Protein AF-0000000087147412 (afdb_homodimer)

Nearest PDB structures (foldseek):
  2nv4-assembly1_B  TM=9.327E-01  e=7.226E-14  Archaeoglobus fulgidus
  3okx-assembly1_A  TM=8.914E-01  e=5.375E-11  Rhodopseudomonas palustris CGA009
  3okx-assembly1_B  TM=9.013E-01  e=5.981E-10  Rhodopseudomonas palustris CGA009
  7btz-assembly1_B  TM=8.159E-01  e=3.195E-08  Pseudomonas aeruginosa
  7btu-assembly1_A  TM=7.461E-01  e=8.806E-09  Pseudomonas aeruginosa

Radius of gyration: 16.97 Å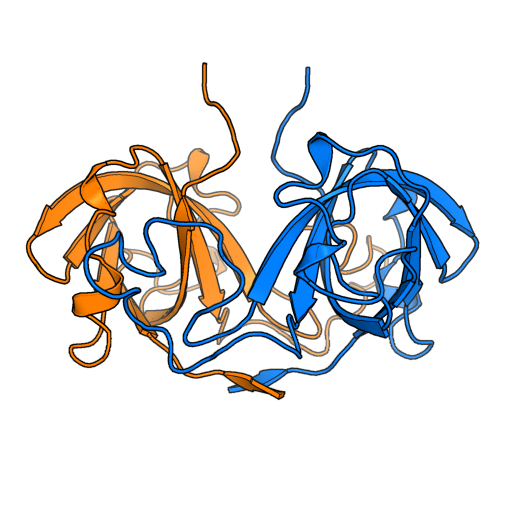; Cα contacts (8 Å, |Δi|>4): 671; chains: 2; bounding box: 44×44×39 Å

Sequence (248 aa):
MTLRPVGVAHTPYDTPDAAPHQGFADDADAEIEIFDEYADALAGIADAIRITVVYWAHLADRTSGTESDGPGAFARRSPDRPNPLSICVCTVYDVDGQRLEVGGLDAVDGSLVLDLKPSLQTERMTLRPVGVAHTPYDTPDAAPHQGFADDADAEIEIFDEYADALAGIADAIRITVVYWAHLADRTSGTESDGPGAFARRSPDRPNPLSICVCTVYDVDGQRLEVGGLDAVDGSLVLDLKPSLQTER

Foldseek 3Di:
DDFDFFWFKAFPAQDLVRFDPWFVVWFGKIKIFGDPVCLVVCVPVVVAQKKKWKWAQPVAALVQQDDDPDDGPVVDQDCHHVGSIHIHMWGFPDDDRRMTIIGTDRHRGGIGTGDMGRDPPPDD/DDFDFFWFKAFPAQDLVRFDPWFVVWFGKIKIFGDPVCLVVCVPVVVAQKKKWKWAQPVAALVCQDDDPDDGPVVDQDCHHVGSIHIHMWGFPDDDRRMTIIGTDRHRGGIGTGDMGRDPPPDD

Secondary structure (DSSP, 8-state):
-B----EEEE-S-SSGGGS-SSGGG---EEEEEE-GGGGGGGTTGGG-SEEEEEEE-TTS-TT-SB-TTS-BGGGS--S-SSS-EEEEEEEEEEEETTEEEEE---PPTTPEEEEEEE------/-B----EEEE-S-SSGGGS-SSGGG---EEEEEE-GGGGGGGTTGGG-SEEEEEEE-TTS-TT-SB-TTS-BGGGS--S-SSS-EEEEEEEEEEEETTEEEEE---PPTTPEEEEEEE------

InterPro domains:
  IPR023368 Uncharacterised protein family UPF0066, conserved site [PS01318] (72-83)
  IPR023370 TrmO-like, N-terminal domain [PF01980] (19-120)
  IPR023370 TrmO-like, N-terminal domain [PS51668] (3-124)
  IPR023370 TrmO-like, N-terminal domain [TIGR00104] (1-120)
  IPR023370 TrmO-like, N-terminal domain [cd09281] (5-118)
  IPR036413 YaeB-like superfamily [SSF118196] (1-120)
  IPR036414 YaeB, N-terminal domain superfamily [G3DSA:2.40.30.70] (1-122)
  IPR040372 YaeB-like [PTHR12818] (2-120)

Organism: NCBI:txid1816183

Solvent-accessible surface area (backbone atoms only — not comparable to full-atom values): 12696 Å² total; per-residue (Å²): 95,78,53,56,72,43,28,35,32,44,40,89,15,88,38,70,86,66,23,52,95,51,17,78,81,36,76,56,74,27,35,38,40,44,37,76,94,46,47,62,15,44,37,59,35,80,77,39,57,38,32,31,40,32,29,42,38,84,85,43,48,47,79,33,37,43,51,92,96,49,54,4,30,33,41,34,80,63,45,36,16,73,44,30,70,35,74,43,54,25,41,52,78,45,72,59,91,48,33,34,36,30,28,7,74,44,52,34,43,66,27,37,25,43,50,49,23,51,45,79,70,73,75,129,95,78,54,56,71,42,27,34,32,45,42,88,15,88,38,73,86,66,22,53,94,50,17,78,82,38,76,53,74,28,35,40,40,44,38,77,93,46,48,61,15,43,38,59,35,80,76,40,58,38,31,30,39,32,29,41,39,84,85,43,47,46,78,33,36,46,50,90,95,50,56,4,30,32,41,33,82,61,46,35,16,73,43,30,69,33,75,44,53,25,41,52,79,44,73,60,91,48,32,34,36,29,27,8,72,43,52,36,42,66,27,37,24,43,49,49,23,53,44,78,70,74,77,127

Structure (mmCIF, N/CA/C/O backbone):
data_AF-0000000087147412-model_v1
#
loop_
_entity.id
_entity.type
_entity.pdbx_description
1 polymer 'tRNA (N6-threonylcarbamoyladenosine(37)-N6)-methyltransferase TrmO'
#
loop_
_atom_site.group_PDB
_atom_site.id
_atom_site.type_symbol
_atom_site.label_atom_id
_atom_site.label_alt_id
_atom_site.label_comp_id
_atom_site.label_asym_id
_atom_site.label_entity_id
_atom_site.label_seq_id
_atom_site.pdbx_PDB_ins_code
_atom_site.Cartn_x
_atom_site.Cartn_y
_atom_site.Cartn_z
_atom_site.occupancy
_atom_site.B_iso_or_equiv
_atom_site.auth_seq_id
_atom_site.auth_comp_id
_atom_site.auth_asym_id
_atom_site.auth_atom_id
_atom_site.pdbx_PDB_model_num
ATOM 1 N N . MET A 1 1 ? 1.206 10.281 -12.281 1 94.06 1 MET A N 1
ATOM 2 C CA . MET A 1 1 ? 1.867 9.016 -11.992 1 94.06 1 MET A CA 1
ATOM 3 C C . MET A 1 1 ? 1.071 7.844 -12.562 1 94.06 1 MET A C 1
ATOM 5 O O . MET A 1 1 ? -0.142 7.758 -12.359 1 94.06 1 MET A O 1
ATOM 9 N N . THR A 1 2 ? 1.777 6.906 -13.242 1 95.31 2 THR A N 1
ATOM 10 C CA . THR A 1 2 ? 1.095 5.809 -13.914 1 95.31 2 THR A CA 1
ATOM 11 C C . THR A 1 2 ? 1.569 4.465 -13.367 1 95.31 2 THR A C 1
ATOM 13 O O . THR A 1 2 ? 2.768 4.262 -13.164 1 95.31 2 THR A O 1
ATOM 16 N N . LEU A 1 3 ? 0.599 3.557 -13.133 1 96.88 3 LEU A N 1
ATOM 17 C CA . LEU A 1 3 ? 0.877 2.223 -12.609 1 96.88 3 LEU A CA 1
ATOM 18 C C . LEU A 1 3 ? 0.807 1.181 -13.719 1 96.88 3 LEU A C 1
ATOM 20 O O . LEU A 1 3 ? 0.022 1.322 -14.664 1 96.88 3 LEU A O 1
ATOM 24 N N . ARG A 1 4 ? 1.576 0.203 -13.539 1 95.56 4 ARG A N 1
ATOM 25 C CA . ARG A 1 4 ? 1.524 -0.987 -14.383 1 95.56 4 ARG A CA 1
ATOM 26 C C . ARG A 1 4 ? 1.139 -2.219 -13.57 1 95.56 4 ARG A C 1
ATOM 28 O O . ARG A 1 4 ? 1.781 -2.531 -12.57 1 95.56 4 ARG A O 1
ATOM 35 N N . PRO A 1 5 ? 0.107 -2.908 -14.008 1 97.94 5 PRO A N 1
ATOM 36 C CA . PRO A 1 5 ? -0.206 -4.145 -13.289 1 97.94 5 PRO A CA 1
ATOM 37 C C . PRO A 1 5 ? 0.908 -5.184 -13.391 1 97.94 5 PRO A C 1
ATOM 39 O O . PRO A 1 5 ? 1.544 -5.312 -14.438 1 97.94 5 PRO A O 1
ATOM 42 N N . VAL A 1 6 ? 1.134 -5.871 -12.344 1 97.88 6 VAL A N 1
ATOM 43 C CA . VAL A 1 6 ? 2.199 -6.867 -12.352 1 97.88 6 VAL A CA 1
ATOM 44 C C . VAL A 1 6 ? 1.595 -8.273 -12.32 1 97.88 6 VAL A C 1
ATOM 46 O O . VAL A 1 6 ? 2.305 -9.266 -12.5 1 97.88 6 VAL A O 1
ATOM 49 N N . GLY A 1 7 ? 0.356 -8.352 -12.07 1 98.69 7 GLY A N 1
ATOM 50 C CA . GLY A 1 7 ? -0.347 -9.625 -11.992 1 98.69 7 GLY A CA 1
ATOM 51 C C . GLY A 1 7 ? -1.847 -9.461 -11.828 1 98.69 7 GLY A C 1
ATOM 52 O O . GLY A 1 7 ? -2.389 -8.375 -12.039 1 98.69 7 GLY A O 1
ATOM 53 N N . VAL A 1 8 ? -2.467 -10.57 -11.469 1 98.88 8 VAL A N 1
ATOM 54 C CA . VAL A 1 8 ? -3.918 -10.586 -11.32 1 98.88 8 VAL A CA 1
ATOM 55 C C . VAL A 1 8 ? -4.309 -11.5 -10.164 1 98.88 8 VAL A C 1
ATOM 57 O O . VAL A 1 8 ? -3.666 -12.523 -9.93 1 98.88 8 VAL A O 1
ATOM 60 N N . ALA A 1 9 ? -5.309 -11.094 -9.461 1 98.62 9 ALA A N 1
ATOM 61 C CA . ALA A 1 9 ? -5.848 -11.883 -8.359 1 98.62 9 ALA A CA 1
ATOM 62 C C . ALA A 1 9 ? -6.977 -12.797 -8.836 1 98.62 9 ALA A C 1
ATOM 64 O O . ALA A 1 9 ? -7.844 -12.375 -9.602 1 98.62 9 ALA A O 1
ATOM 65 N N . HIS A 1 10 ? -6.914 -13.984 -8.375 1 98.5 10 HIS A N 1
ATOM 66 C CA . HIS A 1 10 ? -7.996 -14.945 -8.547 1 98.5 10 HIS A CA 1
ATOM 67 C C . HIS A 1 10 ? -8.625 -15.312 -7.211 1 98.5 10 HIS A C 1
ATOM 69 O O . HIS A 1 10 ? -7.984 -15.953 -6.375 1 98.5 10 HIS A O 1
ATOM 75 N N . THR A 1 11 ? -9.852 -14.898 -6.969 1 97.5 11 THR A N 1
ATOM 76 C CA . THR A 1 11 ? -10.562 -15.109 -5.715 1 97.5 11 THR A CA 1
ATOM 77 C C . THR A 1 11 ? -11.977 -15.609 -5.973 1 97.5 11 THR A C 1
ATOM 79 O O . THR A 1 11 ? -12.453 -1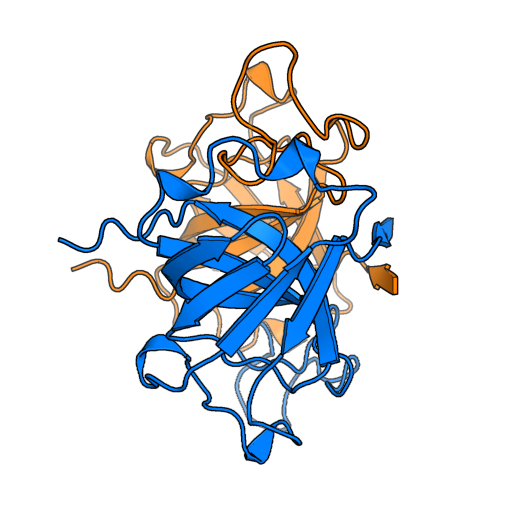5.586 -7.109 1 97.5 11 THR A O 1
ATOM 82 N N . PRO A 1 12 ? -12.641 -16.062 -4.945 1 96.44 12 PRO A N 1
ATOM 83 C CA . PRO A 1 12 ? -14.016 -16.5 -5.156 1 96.44 12 PRO A CA 1
ATOM 84 C C . PRO A 1 12 ? -15.023 -15.359 -5.113 1 96.44 12 PRO A C 1
ATOM 86 O O . PRO A 1 12 ? -16.234 -15.586 -5.27 1 96.44 12 PRO A O 1
ATOM 89 N N . TYR A 1 13 ? -14.617 -14.117 -4.996 1 96.62 13 TYR A N 1
ATOM 90 C CA . TYR A 1 13 ? -15.523 -12.992 -4.809 1 96.62 13 TYR A CA 1
ATOM 91 C C . TYR A 1 13 ? -15.789 -12.273 -6.125 1 96.62 13 TYR A C 1
ATOM 93 O O . TYR A 1 13 ? -14.867 -11.711 -6.73 1 96.62 13 TYR A O 1
ATOM 101 N N . ASP A 1 14 ? -17.047 -12.203 -6.555 1 95.5 14 ASP A N 1
ATOM 102 C CA . ASP A 1 14 ? -17.375 -11.586 -7.836 1 95.5 14 ASP A CA 1
ATOM 103 C C . ASP A 1 14 ? -17.703 -10.102 -7.664 1 95.5 14 ASP A C 1
ATOM 105 O O . ASP A 1 14 ? -17.75 -9.359 -8.648 1 95.5 14 ASP A O 1
ATOM 109 N N . THR A 1 15 ? -18.031 -9.719 -6.43 1 94.31 15 THR A N 1
ATOM 110 C CA . THR A 1 15 ? -18.344 -8.328 -6.117 1 94.31 15 THR A CA 1
ATOM 111 C C . THR A 1 15 ? -17.656 -7.898 -4.824 1 94.31 15 THR A C 1
ATOM 113 O O . THR A 1 15 ? -17.281 -8.742 -4.004 1 94.31 15 THR A O 1
ATOM 116 N N . PRO A 1 16 ? -17.531 -6.594 -4.688 1 91.62 16 PRO A N 1
ATOM 117 C CA . PRO A 1 16 ? -16.953 -6.109 -3.432 1 91.62 16 PRO A CA 1
ATOM 118 C C . PRO A 1 16 ? -17.75 -6.555 -2.207 1 91.62 16 PRO A C 1
ATOM 120 O O . PRO A 1 16 ? -17.156 -6.871 -1.168 1 91.62 16 PRO A O 1
ATOM 123 N N . ASP A 1 17 ? -19.016 -6.629 -2.352 1 92.06 17 ASP A N 1
ATOM 124 C CA . ASP A 1 17 ? -19.875 -7.004 -1.229 1 92.06 17 ASP A CA 1
ATOM 125 C C . ASP A 1 17 ? -19.656 -8.469 -0.845 1 92.06 17 ASP A C 1
ATOM 127 O O . ASP A 1 17 ? -19.922 -8.859 0.295 1 92.06 17 ASP A O 1
ATOM 131 N N . ALA A 1 18 ? -19.234 -9.234 -1.754 1 92.56 18 ALA A N 1
ATOM 132 C CA . ALA A 1 18 ? -19 -10.656 -1.513 1 92.56 18 ALA A CA 1
ATOM 133 C C . ALA A 1 18 ? -17.641 -10.891 -0.876 1 92.56 18 ALA A C 1
ATOM 135 O O . ALA A 1 18 ? -17.375 -11.969 -0.34 1 92.56 18 ALA A O 1
ATOM 136 N N . ALA A 1 19 ? -16.734 -9.953 -1.069 1 92.19 19 ALA A N 1
ATOM 137 C CA . ALA A 1 19 ? -15.398 -10.07 -0.496 1 92.19 19 ALA A CA 1
ATOM 138 C C . ALA A 1 19 ? -15.398 -9.695 0.984 1 92.19 19 ALA A C 1
ATOM 140 O O . ALA A 1 19 ? -16.188 -8.852 1.418 1 92.19 19 ALA A O 1
ATOM 141 N N . PRO A 1 20 ? -14.57 -10.344 1.729 1 90.38 20 PRO A N 1
ATOM 142 C CA . PRO A 1 20 ? -14.469 -9.938 3.131 1 90.38 20 PRO A CA 1
ATOM 143 C C . PRO A 1 20 ? -13.938 -8.516 3.289 1 90.38 20 PRO A C 1
ATOM 145 O O . PRO A 1 20 ? -13.148 -8.055 2.461 1 90.38 20 PRO A O 1
ATOM 148 N N . HIS A 1 21 ? -14.328 -7.844 4.297 1 84.69 21 HIS A N 1
ATOM 149 C CA . HIS A 1 21 ? -13.852 -6.492 4.578 1 84.69 21 HIS A CA 1
ATOM 150 C C . HIS A 1 21 ? -12.367 -6.492 4.934 1 84.69 21 HIS A C 1
ATOM 152 O O . HIS A 1 21 ? -11.641 -5.562 4.574 1 84.69 21 HIS A O 1
ATOM 158 N N . GLN A 1 22 ? -11.992 -7.625 5.637 1 80.94 22 GLN A N 1
ATOM 159 C CA . GLN A 1 22 ? -10.586 -7.844 5.961 1 80.94 22 GLN A CA 1
ATOM 160 C C . GLN A 1 22 ? -10.188 -9.297 5.738 1 80.94 22 GLN A C 1
ATOM 162 O O . GLN A 1 22 ? -10.727 -10.203 6.383 1 80.94 22 GLN A O 1
ATOM 167 N N . GLY A 1 23 ? -9.219 -9.438 4.984 1 77.06 23 GLY A N 1
ATOM 168 C CA . GLY A 1 23 ? -8.836 -10.766 4.523 1 77.06 23 GLY A CA 1
ATOM 169 C C . GLY A 1 23 ? -8.461 -11.703 5.648 1 77.06 23 GLY A C 1
ATOM 170 O O . GLY A 1 23 ? -8.727 -12.906 5.578 1 77.06 23 GLY A O 1
ATOM 171 N N . PHE A 1 24 ? -7.805 -11.211 6.684 1 72.19 24 PHE A N 1
ATOM 172 C CA . PHE A 1 24 ? -7.277 -12.094 7.719 1 72.19 24 PHE A CA 1
ATOM 173 C C . PHE A 1 24 ? -8.406 -12.852 8.406 1 72.19 24 PHE A C 1
ATOM 175 O O . PHE A 1 24 ? -8.172 -13.898 9.023 1 72.19 24 PHE A O 1
ATOM 182 N N . ALA A 1 25 ? -9.578 -12.336 8.211 1 70.12 25 ALA A N 1
ATOM 183 C CA . ALA A 1 25 ? -10.727 -12.992 8.828 1 70.12 25 ALA A CA 1
ATOM 184 C C . ALA A 1 25 ? -11.273 -14.102 7.934 1 70.12 25 ALA A C 1
ATOM 186 O O . ALA A 1 25 ? -12.211 -14.805 8.305 1 70.12 25 ALA A O 1
ATOM 187 N N . ASP A 1 26 ? -10.594 -14.219 6.809 1 72.19 26 ASP A N 1
ATOM 188 C CA . ASP A 1 26 ? -11.102 -15.164 5.82 1 72.19 26 ASP A CA 1
ATOM 189 C C . ASP A 1 26 ? -10.008 -16.109 5.344 1 72.19 26 ASP A C 1
ATOM 191 O O . ASP A 1 26 ? -8.859 -15.695 5.156 1 72.19 26 ASP A O 1
ATOM 195 N N . ASP A 1 27 ? -10.383 -17.297 5.191 1 75.56 27 ASP A N 1
ATOM 196 C CA . ASP A 1 27 ? -9.414 -18.328 4.809 1 75.56 27 ASP A CA 1
ATOM 197 C C . ASP A 1 27 ? -9.703 -18.859 3.41 1 75.56 27 ASP A C 1
ATOM 199 O O . ASP A 1 27 ? -9.195 -19.906 3.025 1 75.56 27 ASP A O 1
ATOM 203 N N . ALA A 1 28 ? -10.438 -18.125 2.717 1 87.5 28 ALA A N 1
ATOM 204 C CA . ALA A 1 28 ? -10.75 -18.609 1.38 1 87.5 28 ALA A CA 1
ATOM 205 C C . ALA A 1 28 ? -9.484 -18.75 0.534 1 87.5 28 ALA A C 1
ATOM 207 O O . ALA A 1 28 ? -8.57 -17.922 0.637 1 87.5 28 ALA A O 1
ATOM 208 N N . ASP A 1 29 ? -9.508 -19.844 -0.261 1 90.25 29 ASP A N 1
ATOM 209 C CA . ASP A 1 29 ? -8.391 -20.062 -1.176 1 90.25 29 ASP A CA 1
ATOM 210 C C . ASP A 1 29 ? -8.344 -18.984 -2.258 1 90.25 29 ASP A C 1
ATOM 212 O O . ASP A 1 29 ? -9.367 -18.672 -2.863 1 90.25 29 ASP A O 1
ATOM 216 N N . ALA A 1 30 ? -7.285 -18.438 -2.387 1 97.12 30 ALA A N 1
ATOM 217 C CA . ALA A 1 30 ? -7.066 -17.438 -3.432 1 97.12 30 ALA A CA 1
ATOM 218 C C . ALA A 1 30 ? -5.695 -17.609 -4.074 1 97.12 30 ALA A C 1
ATOM 220 O O . ALA A 1 30 ? -4.855 -18.359 -3.574 1 97.12 30 ALA A O 1
ATOM 221 N N . GLU A 1 31 ? -5.59 -17.031 -5.262 1 98.5 31 GLU A N 1
ATOM 222 C CA . GLU A 1 31 ? -4.332 -17.109 -5.996 1 98.5 31 GLU A CA 1
ATOM 223 C C . GLU A 1 31 ? -3.934 -15.742 -6.543 1 98.5 31 GLU A C 1
ATOM 225 O O . GLU A 1 31 ? -4.793 -14.953 -6.949 1 98.5 31 GLU A O 1
ATOM 230 N N . ILE A 1 32 ? -2.674 -15.539 -6.566 1 98.81 32 ILE A N 1
ATOM 231 C CA . ILE A 1 32 ? -2.09 -14.406 -7.273 1 98.81 32 ILE A CA 1
ATOM 232 C C . ILE A 1 32 ? -1.229 -14.914 -8.43 1 98.81 32 ILE A C 1
ATOM 234 O O . ILE A 1 32 ? -0.324 -15.727 -8.234 1 98.81 32 ILE A O 1
ATOM 238 N N . GLU A 1 33 ? -1.571 -14.453 -9.562 1 98.88 33 GLU A N 1
ATOM 239 C CA . GLU A 1 33 ? -0.789 -14.773 -10.75 1 98.88 33 GLU A CA 1
ATOM 240 C C . GLU A 1 33 ? 0.041 -13.578 -11.211 1 98.88 33 GLU A C 1
ATOM 242 O O . GLU A 1 33 ? -0.509 -12.539 -11.578 1 98.88 33 GLU A O 1
ATOM 247 N N . ILE A 1 34 ? 1.333 -13.766 -11.234 1 98.56 34 ILE A N 1
ATOM 248 C CA . ILE A 1 34 ? 2.236 -12.703 -11.664 1 98.56 34 ILE A CA 1
ATOM 249 C C . ILE A 1 34 ? 2.535 -12.852 -13.148 1 98.56 34 ILE A C 1
ATOM 251 O O . ILE A 1 34 ? 2.762 -13.961 -13.641 1 98.56 34 ILE A O 1
ATOM 255 N N . PHE A 1 35 ? 2.488 -11.742 -13.859 1 98.06 35 PHE A N 1
ATOM 256 C CA . PHE A 1 35 ? 2.695 -11.75 -15.305 1 98.06 35 PHE A CA 1
ATOM 257 C C . PHE A 1 35 ? 4.141 -12.102 -15.641 1 98.06 35 PHE A C 1
ATOM 259 O O . PHE A 1 35 ? 5.051 -11.82 -14.852 1 98.06 35 PHE A O 1
ATOM 266 N N . ASP A 1 36 ? 4.332 -12.656 -16.797 1 96.5 36 ASP A N 1
ATOM 267 C CA . ASP A 1 36 ? 5.625 -13.172 -17.234 1 96.5 36 ASP A CA 1
ATOM 268 C C . ASP A 1 36 ? 6.707 -12.102 -17.141 1 96.5 36 ASP A C 1
ATOM 270 O O . ASP A 1 36 ? 7.836 -12.383 -16.75 1 96.5 36 ASP A O 1
ATOM 274 N N . GLU A 1 37 ? 6.371 -10.953 -17.469 1 93.88 37 GLU A N 1
ATOM 275 C CA . GLU A 1 37 ? 7.309 -9.836 -17.484 1 93.88 37 GLU A CA 1
ATOM 276 C C . GLU A 1 37 ? 7.914 -9.594 -16.109 1 93.88 37 GLU A C 1
ATOM 278 O O . GLU A 1 37 ? 9.008 -9.039 -15.992 1 93.88 37 GLU A O 1
ATOM 283 N N . TYR A 1 38 ? 7.297 -10.109 -15.078 1 95.56 38 TYR A N 1
ATOM 284 C CA . TYR A 1 38 ? 7.738 -9.797 -13.727 1 95.56 38 TYR A CA 1
ATOM 285 C C . TYR A 1 38 ? 8.117 -11.062 -12.969 1 95.56 38 TYR A C 1
ATOM 287 O O . TYR A 1 38 ? 8.227 -11.055 -11.742 1 95.56 38 TYR A O 1
ATOM 295 N N . ALA A 1 39 ? 8.305 -12.133 -13.641 1 94.38 39 ALA A N 1
ATOM 296 C CA . ALA A 1 39 ? 8.617 -13.422 -13.031 1 94.38 39 ALA A CA 1
ATOM 297 C C . ALA A 1 39 ? 9.875 -13.328 -12.18 1 94.38 39 ALA A C 1
ATOM 299 O O . ALA A 1 39 ? 9.93 -13.875 -11.07 1 94.38 39 ALA A O 1
ATOM 300 N N . ASP A 1 40 ? 10.836 -12.602 -12.688 1 92 40 ASP A N 1
ATOM 301 C CA . ASP A 1 40 ? 12.109 -12.508 -11.992 1 92 40 ASP A CA 1
ATOM 302 C C . ASP A 1 40 ? 11.961 -11.766 -10.664 1 92 40 ASP A C 1
ATOM 304 O O . ASP A 1 40 ? 12.734 -12 -9.727 1 92 40 ASP A O 1
ATOM 308 N N . ALA A 1 41 ? 11.031 -10.93 -10.562 1 94.5 41 ALA A N 1
ATOM 309 C CA . ALA A 1 41 ? 10.828 -10.133 -9.359 1 94.5 41 ALA A CA 1
ATOM 310 C C . ALA A 1 41 ? 10.344 -11 -8.203 1 94.5 41 ALA A C 1
ATOM 312 O O . ALA A 1 41 ? 10.359 -10.578 -7.043 1 94.5 41 ALA A O 1
ATOM 313 N N . LEU A 1 42 ? 10.016 -12.227 -8.438 1 95.19 42 LEU A N 1
ATOM 314 C CA . LEU A 1 42 ? 9.484 -13.141 -7.434 1 95.19 42 LEU A CA 1
ATOM 315 C C . LEU A 1 42 ? 10.617 -13.875 -6.723 1 95.19 42 LEU A C 1
ATOM 317 O O . LEU A 1 42 ? 10.391 -14.531 -5.703 1 95.19 42 LEU A O 1
ATOM 321 N N . ALA A 1 43 ? 11.75 -13.773 -7.312 1 93.56 43 ALA A N 1
ATOM 322 C CA . ALA A 1 43 ? 12.867 -14.531 -6.75 1 93.56 43 ALA A CA 1
ATOM 323 C C . ALA A 1 43 ? 12.992 -14.289 -5.246 1 93.56 43 ALA A C 1
ATOM 325 O O . ALA A 1 43 ? 13.188 -13.156 -4.809 1 93.56 43 ALA A O 1
ATOM 326 N N . GLY A 1 44 ? 12.773 -15.375 -4.453 1 94.5 44 GLY A N 1
ATOM 327 C CA . GLY A 1 44 ? 12.945 -15.297 -3.014 1 94.5 44 GLY A CA 1
ATOM 328 C C . GLY A 1 44 ? 11.648 -15.062 -2.266 1 94.5 44 GLY A C 1
ATOM 329 O O . GLY A 1 44 ? 11.625 -15.047 -1.033 1 94.5 44 GLY A O 1
ATOM 330 N N . ILE A 1 45 ? 10.539 -14.969 -2.934 1 95.12 45 ILE A N 1
ATOM 331 C CA . ILE A 1 45 ? 9.273 -14.617 -2.291 1 95.12 45 ILE A CA 1
ATOM 332 C C . ILE A 1 45 ? 8.812 -15.766 -1.399 1 95.12 45 ILE A C 1
ATOM 334 O O . ILE A 1 45 ? 8.109 -15.555 -0.41 1 95.12 45 ILE A O 1
ATOM 338 N N . ALA A 1 46 ? 9.258 -16.938 -1.691 1 93.81 46 ALA A N 1
ATOM 339 C CA . ALA A 1 46 ? 8.852 -18.141 -0.949 1 93.81 46 ALA A CA 1
ATOM 340 C C . ALA A 1 46 ? 9.398 -18.109 0.475 1 93.81 46 ALA A C 1
ATOM 342 O O . ALA A 1 46 ? 8.961 -18.875 1.332 1 93.81 46 ALA A O 1
ATOM 343 N N . ASP A 1 47 ? 10.328 -17.281 0.752 1 94 47 ASP A N 1
ATOM 344 C CA . ASP A 1 47 ? 10.906 -17.156 2.086 1 94 47 ASP A CA 1
ATOM 345 C C . ASP A 1 47 ? 9.977 -16.406 3.031 1 94 47 ASP A C 1
ATOM 347 O O . ASP A 1 47 ? 10.148 -16.453 4.25 1 94 47 ASP A O 1
ATOM 351 N N . ALA A 1 48 ? 9.062 -15.695 2.445 1 92.94 48 ALA A N 1
ATOM 352 C CA . ALA A 1 48 ? 8.102 -14.961 3.264 1 92.94 48 ALA A CA 1
ATOM 353 C C . ALA A 1 48 ? 6.859 -15.805 3.547 1 92.94 48 ALA A C 1
ATOM 355 O O . ALA A 1 48 ? 6.25 -16.344 2.623 1 92.94 48 ALA A O 1
ATOM 356 N N . ILE A 1 49 ? 6.496 -15.906 4.809 1 92.75 49 ILE A N 1
ATOM 357 C CA . ILE A 1 49 ? 5.277 -16.609 5.176 1 92.75 49 ILE A CA 1
ATOM 358 C C . ILE A 1 49 ? 4.062 -15.719 4.918 1 92.75 49 ILE A C 1
ATOM 360 O O . ILE A 1 49 ? 3.025 -16.188 4.449 1 92.75 49 ILE A O 1
ATOM 364 N N . ARG A 1 50 ? 4.25 -14.43 5.238 1 94.88 50 ARG A N 1
ATOM 365 C CA . ARG A 1 50 ? 3.199 -13.445 5 1 94.88 50 ARG A CA 1
ATOM 366 C C . ARG A 1 50 ? 3.676 -12.344 4.059 1 94.88 50 ARG A C 1
ATOM 368 O O . ARG A 1 50 ? 4.82 -11.891 4.152 1 94.88 50 ARG A O 1
ATOM 375 N N . ILE A 1 51 ? 2.732 -11.938 3.23 1 95.38 51 ILE A N 1
ATOM 376 C CA . ILE A 1 51 ? 3.068 -10.875 2.291 1 95.38 51 ILE A CA 1
ATOM 377 C C . ILE A 1 51 ? 1.991 -9.797 2.33 1 95.38 51 ILE A C 1
ATOM 379 O O . ILE A 1 51 ? 0.826 -10.078 2.617 1 95.38 51 ILE A O 1
ATOM 383 N N . THR A 1 52 ? 2.385 -8.578 2.092 1 95.81 52 THR A N 1
ATOM 384 C CA . THR A 1 52 ? 1.485 -7.469 1.791 1 95.81 52 THR A CA 1
ATOM 385 C C . THR A 1 52 ? 1.172 -7.414 0.298 1 95.81 52 THR A C 1
ATOM 387 O O . THR A 1 52 ? 2.08 -7.473 -0.534 1 95.81 52 THR A O 1
ATOM 390 N N . VAL A 1 53 ? -0.04 -7.371 -0.017 1 96.88 53 VAL A N 1
ATOM 391 C CA . VAL A 1 53 ? -0.49 -7.277 -1.401 1 96.88 53 VAL A CA 1
ATOM 392 C C . VAL A 1 53 ? -1.146 -5.922 -1.645 1 96.88 53 VAL A C 1
ATOM 394 O O . VAL A 1 53 ? -2.008 -5.496 -0.873 1 96.88 53 VAL A O 1
ATOM 397 N N . VAL A 1 54 ? -0.698 -5.238 -2.633 1 98.31 54 VAL A N 1
ATOM 398 C CA . VAL A 1 54 ? -1.358 -4.027 -3.109 1 98.31 54 VAL A CA 1
ATOM 399 C C . VAL A 1 54 ? -2.08 -4.312 -4.422 1 98.31 54 VAL A C 1
ATOM 401 O O . VAL A 1 54 ? -1.475 -4.812 -5.375 1 98.31 54 VAL A O 1
ATOM 404 N N . TYR A 1 55 ? -3.307 -4.023 -4.488 1 98.56 55 TYR A N 1
ATOM 405 C CA . TYR A 1 55 ? -4.066 -4.262 -5.711 1 98.56 55 TYR A CA 1
ATOM 406 C C . TYR A 1 55 ? -5.016 -3.105 -5.996 1 98.56 55 TYR A C 1
ATOM 408 O O . TYR A 1 55 ? -5.254 -2.262 -5.129 1 98.56 55 TYR A O 1
ATOM 416 N N . TRP A 1 56 ? -5.453 -3.027 -7.23 1 98.31 56 TRP A N 1
ATOM 417 C CA . TRP A 1 56 ? -6.328 -1.955 -7.688 1 98.31 56 TRP A CA 1
ATOM 418 C C . TRP A 1 56 ? -7.793 -2.322 -7.484 1 98.31 56 TRP A C 1
ATOM 420 O O . TRP A 1 56 ? -8.297 -3.264 -8.102 1 98.31 56 TRP A O 1
ATOM 430 N N . ALA A 1 57 ? -8.461 -1.63 -6.59 1 96.69 57 ALA A N 1
ATOM 431 C CA . ALA A 1 57 ? -9.891 -1.846 -6.418 1 96.69 57 ALA A CA 1
ATOM 432 C C . ALA A 1 57 ? -10.68 -1.229 -7.57 1 96.69 57 ALA A C 1
ATOM 434 O O . ALA A 1 57 ? -11.297 -0.173 -7.414 1 96.69 57 ALA A O 1
ATOM 435 N N . HIS A 1 58 ? -10.758 -1.982 -8.633 1 95.5 58 HIS A N 1
ATOM 436 C CA . HIS A 1 58 ? -11.188 -1.443 -9.922 1 95.5 58 HIS A CA 1
ATOM 437 C C . HIS A 1 58 ? -12.68 -1.12 -9.914 1 95.5 58 HIS A C 1
ATOM 439 O O . HIS A 1 58 ? -13.172 -0.412 -10.797 1 95.5 58 HIS A O 1
ATOM 445 N N . LEU A 1 59 ? -13.414 -1.559 -8.93 1 94.75 59 LEU A N 1
ATOM 446 C CA . LEU A 1 59 ? -14.844 -1.282 -8.867 1 94.75 59 LEU A CA 1
ATOM 447 C C . LEU A 1 59 ? -15.148 -0.213 -7.824 1 94.75 59 LEU A C 1
ATOM 449 O O . LEU A 1 59 ? -16.312 0.112 -7.586 1 94.75 59 LEU A O 1
ATOM 453 N N . ALA A 1 60 ? -14.102 0.355 -7.176 1 93.06 60 ALA A N 1
ATOM 454 C CA . ALA A 1 60 ? -14.266 1.32 -6.09 1 93.06 60 ALA A CA 1
ATOM 455 C C . ALA A 1 60 ? -14.656 2.693 -6.633 1 93.06 60 ALA A C 1
ATOM 457 O O . ALA A 1 60 ? -14.344 3.023 -7.781 1 93.06 60 ALA A O 1
ATOM 458 N N . ASP A 1 61 ? -15.32 3.408 -5.777 1 91.5 61 ASP A N 1
ATOM 459 C CA . ASP A 1 61 ? -15.641 4.805 -6.051 1 91.5 61 ASP A CA 1
ATOM 460 C C . ASP A 1 61 ? -14.445 5.711 -5.738 1 91.5 61 ASP A C 1
ATOM 462 O O . ASP A 1 61 ? -14.039 5.828 -4.582 1 91.5 61 ASP A O 1
ATOM 466 N N . ARG A 1 62 ? -13.898 6.43 -6.684 1 89.69 62 ARG A N 1
ATOM 467 C CA . ARG A 1 62 ? -12.688 7.227 -6.516 1 89.69 62 ARG A CA 1
ATOM 468 C C . ARG A 1 62 ? -13.031 8.656 -6.113 1 89.69 62 ARG A C 1
ATOM 470 O O . ARG A 1 62 ? -12.133 9.453 -5.828 1 89.69 62 ARG A O 1
ATOM 477 N N . THR A 1 63 ? -14.273 8.945 -6.184 1 80.62 63 THR A N 1
ATOM 478 C CA . THR A 1 63 ? -14.703 10.297 -5.855 1 80.62 63 THR A CA 1
ATOM 479 C C . THR A 1 63 ? -15.094 10.398 -4.383 1 80.62 63 THR A C 1
ATOM 481 O O . THR A 1 63 ? -15.383 11.484 -3.887 1 80.62 63 THR A O 1
ATOM 484 N N . SER A 1 64 ? -15.07 9.141 -3.807 1 62.22 64 SER A N 1
ATOM 485 C CA . SER A 1 64 ? -15.555 9.102 -2.432 1 62.22 64 SER A CA 1
ATOM 486 C C . SER A 1 64 ? -14.523 9.68 -1.467 1 62.22 64 SER A C 1
ATOM 488 O O . SER A 1 64 ? -13.445 9.117 -1.291 1 62.22 64 SER A O 1
ATOM 490 N N . GLY A 1 65 ? -14.336 10.891 -1.429 1 59.56 65 GLY A N 1
ATOM 491 C CA . GLY A 1 65 ? -13.547 11.508 -0.379 1 59.56 65 GLY A CA 1
ATOM 492 C C . GLY A 1 65 ? -14.117 11.281 1.01 1 59.56 65 GLY A C 1
ATOM 493 O O . GLY A 1 65 ? -13.367 11.125 1.976 1 59.56 65 GLY A O 1
ATOM 494 N N . THR A 1 66 ? -15.312 11.492 1.218 1 58.56 66 THR A N 1
ATOM 495 C CA . THR A 1 66 ? -16.047 11.406 2.477 1 58.56 66 THR A CA 1
ATOM 496 C C . THR A 1 66 ? -17.391 10.703 2.273 1 58.56 66 THR A C 1
ATOM 498 O O . THR A 1 66 ? -17.938 10.727 1.172 1 58.56 66 THR A O 1
ATOM 501 N N . GLU A 1 67 ? -17.516 9.516 2.963 1 55.97 67 GLU A N 1
ATOM 502 C CA . GLU A 1 67 ? -18.922 9.117 3.033 1 55.97 67 GLU A CA 1
ATOM 503 C C . GLU A 1 67 ? -19.766 10.188 3.717 1 55.97 67 GLU A C 1
ATOM 505 O O . GLU A 1 67 ? -19.266 10.938 4.562 1 55.97 67 GLU A O 1
ATOM 510 N N . SER A 1 68 ? -20.953 10.422 3.176 1 60.38 68 SER A N 1
ATOM 511 C CA . SER A 1 68 ? -21.922 11.258 3.877 1 60.38 68 SER A CA 1
ATOM 512 C C . SER A 1 68 ? -22.016 10.875 5.348 1 60.38 68 SER A C 1
ATOM 514 O O . SER A 1 68 ? -22.297 9.727 5.676 1 60.38 68 SER A O 1
ATOM 516 N N . ASP A 1 69 ? -21.562 11.867 6.262 1 67.38 69 ASP A N 1
ATOM 517 C CA . ASP A 1 69 ? -21.719 11.859 7.715 1 67.38 69 ASP A CA 1
ATOM 518 C C . ASP A 1 69 ? -20.797 10.836 8.359 1 67.38 69 ASP A C 1
ATOM 520 O O . ASP A 1 69 ? -20.906 10.555 9.562 1 67.38 69 ASP A O 1
ATOM 524 N N . GLY A 1 70 ? -19.969 10.195 7.664 1 81.56 70 GLY A N 1
ATOM 525 C CA . GLY A 1 70 ? -19.047 9.25 8.273 1 81.56 70 GLY A CA 1
ATOM 526 C C . GLY A 1 70 ? -17.594 9.672 8.156 1 81.56 70 GLY A C 1
ATOM 527 O O . GLY A 1 70 ? -17.297 10.805 7.77 1 81.56 70 GLY A O 1
ATOM 528 N N . PRO A 1 71 ? -16.75 8.828 8.711 1 90.69 71 PRO A N 1
ATOM 529 C CA . PRO A 1 71 ? -15.312 9.133 8.609 1 90.69 71 PRO A CA 1
ATOM 530 C C . PRO A 1 71 ? -14.844 9.258 7.164 1 90.69 71 PRO A C 1
ATOM 532 O O . PRO A 1 71 ? -15.461 8.695 6.254 1 90.69 71 PRO A O 1
ATOM 535 N N . GLY A 1 72 ? -13.852 10.117 7.023 1 94 72 GLY A N 1
ATOM 536 C CA . GLY A 1 72 ? -13.242 10.281 5.711 1 94 72 GLY A CA 1
ATOM 537 C C . GLY A 1 72 ? -12.492 9.047 5.246 1 94 72 GLY A C 1
ATOM 538 O O . GLY A 1 72 ? -12.195 8.156 6.043 1 94 72 GLY A O 1
ATOM 539 N N . ALA A 1 73 ? -12.266 9.008 4.016 1 94.44 73 ALA A N 1
ATOM 540 C CA . ALA A 1 73 ? -11.633 7.867 3.367 1 94.44 73 ALA A CA 1
ATOM 541 C C . ALA A 1 73 ? -10.32 7.5 4.059 1 94.44 73 ALA A C 1
ATOM 543 O O . ALA A 1 73 ? -9.969 6.32 4.152 1 94.44 73 ALA A O 1
ATOM 544 N N . PHE A 1 74 ? -9.602 8.477 4.633 1 96.38 74 PHE A N 1
ATOM 545 C CA . PHE A 1 74 ? -8.281 8.219 5.203 1 96.38 74 PHE A CA 1
ATOM 546 C C . PHE A 1 74 ? -8.398 7.719 6.637 1 96.38 74 PHE A C 1
ATOM 548 O O . PHE A 1 74 ? -7.406 7.305 7.238 1 96.38 74 PHE A O 1
ATOM 555 N N . ALA A 1 75 ? -9.625 7.711 7.141 1 94.69 75 ALA A N 1
ATOM 556 C CA . ALA A 1 75 ? -9.867 7.203 8.484 1 94.69 75 ALA A CA 1
ATOM 557 C C . ALA A 1 75 ? -10.477 5.805 8.445 1 94.69 75 ALA A C 1
ATOM 559 O O . ALA A 1 75 ? -10.922 5.281 9.469 1 94.69 75 ALA A O 1
ATOM 560 N N . ARG A 1 76 ? -10.469 5.215 7.289 1 92.5 76 ARG A N 1
ATOM 561 C CA . ARG A 1 76 ? -10.984 3.865 7.086 1 92.5 76 ARG A CA 1
ATOM 562 C C . ARG A 1 76 ? -10.125 3.1 6.086 1 92.5 76 ARG A C 1
ATOM 564 O O . ARG A 1 76 ? -9.195 3.66 5.496 1 92.5 76 ARG A O 1
ATOM 571 N N . ARG A 1 77 ? -10.523 1.875 5.906 1 92.94 77 ARG A N 1
ATOM 572 C CA . ARG A 1 77 ? -9.758 1.051 4.98 1 92.94 77 ARG A CA 1
ATOM 573 C C . ARG A 1 77 ? -10.602 0.639 3.779 1 92.94 77 ARG A C 1
ATOM 575 O O . ARG A 1 77 ? -10.258 -0.303 3.064 1 92.94 77 ARG A O 1
ATOM 582 N N . SER A 1 78 ? -11.695 1.369 3.617 1 91.25 78 SER A N 1
ATOM 583 C CA . SER A 1 78 ? -12.562 1.122 2.469 1 91.25 78 SER A CA 1
ATOM 584 C C . SER A 1 78 ? -11.805 1.299 1.157 1 91.25 78 SER A C 1
ATOM 586 O O . SER A 1 78 ? -10.938 2.172 1.045 1 91.25 78 SER A O 1
ATOM 588 N N . PRO A 1 79 ? -12.219 0.491 0.167 1 94.06 79 PRO A N 1
ATOM 589 C CA . PRO A 1 79 ? -11.594 0.666 -1.146 1 94.06 79 PRO A CA 1
ATOM 590 C C . PRO A 1 79 ? -11.969 1.988 -1.809 1 94.06 79 PRO A C 1
ATOM 592 O O . PRO A 1 79 ? -11.305 2.416 -2.758 1 94.06 79 PRO A O 1
ATOM 595 N N . ASP A 1 80 ? -13.055 2.625 -1.371 1 93.19 80 ASP A N 1
ATOM 596 C CA . ASP A 1 80 ? -13.523 3.883 -1.942 1 93.19 80 ASP A CA 1
ATOM 597 C C . ASP A 1 80 ? -12.656 5.051 -1.494 1 93.19 80 ASP A C 1
ATOM 599 O O . ASP A 1 80 ? -12.805 5.559 -0.381 1 93.19 80 ASP A O 1
ATOM 603 N N . ARG A 1 81 ? -11.844 5.504 -2.428 1 95.06 81 ARG A N 1
ATOM 604 C CA . ARG A 1 81 ? -10.852 6.527 -2.104 1 95.06 81 ARG A CA 1
ATOM 605 C C . ARG A 1 81 ? -10.281 7.152 -3.369 1 95.06 81 ARG A C 1
ATOM 607 O O . ARG A 1 81 ? -10.438 6.613 -4.465 1 95.06 81 ARG A O 1
ATOM 614 N N . PRO A 1 82 ? -9.609 8.328 -3.258 1 94.88 82 PRO A N 1
ATOM 615 C CA . PRO A 1 82 ? -9.078 9.008 -4.441 1 94.88 82 PRO A CA 1
ATOM 616 C C . PRO A 1 82 ? -8.203 8.102 -5.305 1 94.88 82 PRO A C 1
ATOM 618 O O . PRO A 1 82 ? -8.305 8.125 -6.535 1 94.88 82 PRO A O 1
ATOM 621 N N . ASN A 1 83 ? -7.328 7.395 -4.66 1 97 83 ASN A N 1
ATOM 622 C CA . ASN A 1 83 ? -6.574 6.312 -5.285 1 97 83 ASN A CA 1
ATOM 623 C C . ASN A 1 83 ? -6.996 4.949 -4.746 1 97 83 ASN A C 1
ATOM 625 O O . ASN A 1 83 ? -6.742 4.629 -3.584 1 97 83 ASN A O 1
ATOM 629 N N . PRO A 1 84 ? -7.633 4.176 -5.543 1 96.19 84 PRO A N 1
ATOM 630 C CA . PRO A 1 84 ? -8.172 2.92 -5.016 1 96.19 84 PRO A CA 1
ATOM 631 C C . PRO A 1 84 ? -7.102 1.839 -4.863 1 96.19 84 PRO A C 1
ATOM 633 O O . PRO A 1 84 ? -7.223 0.759 -5.449 1 96.19 84 PRO A O 1
ATOM 636 N N . LEU A 1 85 ? -6.082 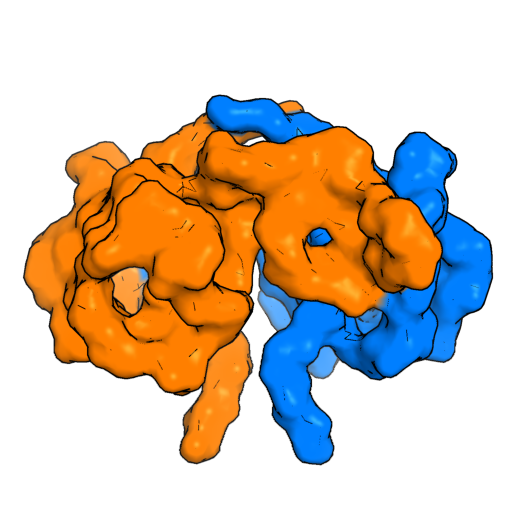2.135 -4.117 1 97.56 85 LEU A N 1
ATOM 637 C CA . LEU A 1 85 ? -5.035 1.208 -3.705 1 97.56 85 LEU A CA 1
ATOM 638 C C . LEU A 1 85 ? -5.469 0.405 -2.484 1 97.56 85 LEU A C 1
ATOM 640 O O . LEU A 1 85 ? -5.477 0.924 -1.365 1 97.56 85 LEU A O 1
ATOM 644 N N . SER A 1 86 ? -5.84 -0.785 -2.707 1 96.88 86 SER A N 1
ATOM 645 C CA . SER A 1 86 ? -6.168 -1.652 -1.581 1 96.88 86 SER A CA 1
ATOM 646 C C . SER A 1 86 ? -4.941 -2.416 -1.096 1 96.88 86 SER A C 1
ATOM 648 O O . SER A 1 86 ? -4.098 -2.818 -1.899 1 96.88 86 SER A O 1
ATOM 650 N N . ILE A 1 87 ? -4.863 -2.549 0.188 1 96.06 87 ILE A N 1
ATOM 651 C CA . ILE A 1 87 ? -3.721 -3.193 0.831 1 96.06 87 ILE A CA 1
ATOM 652 C C . ILE A 1 87 ? -4.211 -4.285 1.779 1 96.06 87 ILE A C 1
ATOM 654 O O . ILE A 1 87 ? -5.047 -4.031 2.648 1 96.06 87 ILE A O 1
ATOM 658 N N . CYS A 1 88 ? -3.719 -5.457 1.647 1 92.56 88 CYS A N 1
ATOM 659 C CA . CYS A 1 88 ? -4.055 -6.539 2.564 1 92.56 88 CYS A CA 1
ATOM 660 C C . CYS A 1 88 ? -2.842 -7.426 2.826 1 92.56 88 CYS A C 1
ATOM 662 O O . CYS A 1 88 ? -1.855 -7.367 2.09 1 92.56 88 CYS A O 1
ATOM 664 N N . VAL A 1 89 ? -2.887 -8.1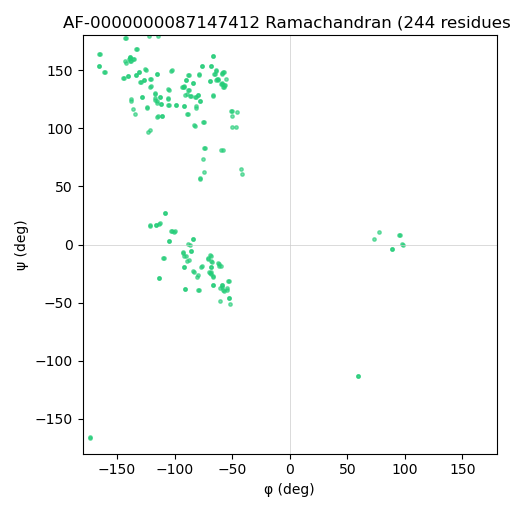25 3.934 1 93.06 89 VAL A N 1
ATOM 665 C CA . VAL A 1 89 ? -1.846 -9.086 4.281 1 93.06 89 VAL A CA 1
ATOM 666 C C . VAL A 1 89 ? -2.361 -10.508 4.07 1 93.06 89 VAL A C 1
ATOM 668 O O . VAL A 1 89 ? -3.453 -10.852 4.531 1 93.06 89 VAL A O 1
ATOM 671 N N . CYS A 1 90 ? -1.521 -11.281 3.432 1 93.56 90 CYS A N 1
ATOM 672 C CA . CYS A 1 90 ? -1.895 -12.656 3.111 1 93.56 90 CYS A CA 1
ATOM 673 C C . CYS A 1 90 ? -0.861 -13.641 3.646 1 93.56 90 CYS A C 1
ATOM 675 O O . CYS A 1 90 ? 0.321 -13.312 3.752 1 93.56 90 CYS A O 1
ATOM 677 N N . THR A 1 91 ? -1.374 -14.781 3.932 1 93.94 91 THR A N 1
ATOM 678 C CA . THR A 1 91 ? -0.497 -15.922 4.168 1 93.94 91 THR A CA 1
ATOM 679 C C . THR A 1 91 ? -0.187 -16.641 2.861 1 93.94 91 THR A C 1
ATOM 681 O O . THR A 1 91 ? -1.086 -16.891 2.057 1 93.94 91 THR A O 1
ATOM 684 N N . VAL A 1 92 ? 1.108 -16.938 2.662 1 95.56 92 VAL A N 1
ATOM 685 C CA . VAL A 1 92 ? 1.506 -17.688 1.473 1 95.56 92 VAL A CA 1
ATOM 686 C C . VAL A 1 92 ? 1.521 -19.188 1.779 1 95.56 92 VAL A C 1
ATOM 688 O O . VAL A 1 92 ? 2.285 -19.641 2.633 1 95.56 92 VAL A O 1
ATOM 691 N N . TYR A 1 93 ? 0.724 -19.922 1.094 1 95.88 93 TYR A N 1
ATOM 692 C CA . TYR A 1 93 ? 0.64 -21.359 1.301 1 95.88 93 TYR A CA 1
ATOM 693 C C . TYR A 1 93 ? 1.617 -22.094 0.395 1 95.88 93 TYR A C 1
ATOM 695 O O . TYR A 1 93 ? 2.223 -23.094 0.805 1 95.88 93 TYR A O 1
ATOM 703 N N . ASP A 1 94 ? 1.721 -21.562 -0.839 1 96.81 94 ASP A N 1
ATOM 704 C CA . ASP A 1 94 ? 2.549 -22.219 -1.843 1 96.81 94 ASP A CA 1
ATOM 705 C C . ASP A 1 94 ? 2.918 -21.266 -2.971 1 96.81 94 ASP A C 1
ATOM 707 O O . ASP A 1 94 ? 2.17 -20.328 -3.268 1 96.81 94 ASP A O 1
ATOM 711 N N . VAL A 1 95 ? 4.086 -21.516 -3.504 1 97.69 95 VAL A N 1
ATOM 712 C CA . VAL A 1 95 ? 4.531 -20.797 -4.688 1 97.69 95 VAL A CA 1
ATOM 713 C C . VAL A 1 95 ? 4.883 -21.781 -5.797 1 97.69 95 VAL A C 1
ATOM 715 O O . VAL A 1 95 ? 5.766 -22.625 -5.625 1 97.69 95 VAL A O 1
ATOM 718 N N . ASP A 1 96 ? 4.18 -21.672 -6.867 1 97.12 96 ASP A N 1
ATOM 719 C CA . ASP A 1 96 ? 4.43 -22.484 -8.047 1 97.12 96 ASP A CA 1
ATOM 720 C C . ASP A 1 96 ? 4.695 -21.609 -9.273 1 97.12 96 ASP A C 1
ATOM 722 O O . ASP A 1 96 ? 3.76 -21.188 -9.953 1 97.12 96 ASP A O 1
ATOM 726 N N . GLY A 1 97 ? 5.984 -21.406 -9.57 1 96.06 97 GLY A N 1
ATOM 727 C CA . GLY A 1 97 ? 6.332 -20.469 -10.633 1 96.06 97 GLY A CA 1
ATOM 728 C C . GLY A 1 97 ? 5.828 -19.062 -10.367 1 96.06 97 GLY A C 1
ATOM 729 O O . GLY A 1 97 ? 6.227 -18.422 -9.391 1 96.06 97 GLY A O 1
ATOM 730 N N . GLN A 1 98 ? 4.883 -18.656 -11.219 1 97.94 98 GLN A N 1
ATOM 731 C CA . GLN A 1 98 ? 4.383 -17.281 -11.141 1 97.94 98 GLN A CA 1
ATOM 732 C C . GLN A 1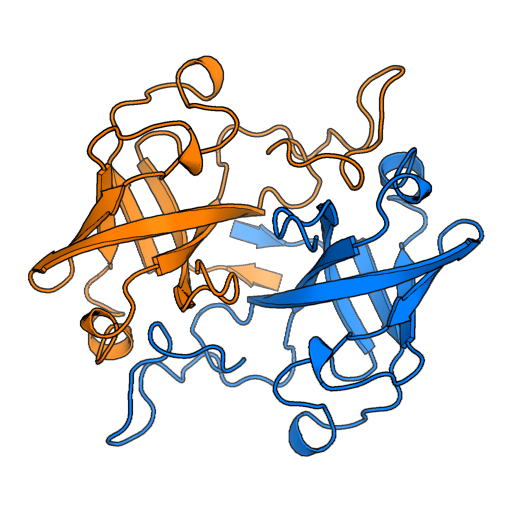 98 ? 3.055 -17.219 -10.398 1 97.94 98 GLN A C 1
ATOM 734 O O . GLN A 1 98 ? 2.408 -16.172 -10.352 1 97.94 98 GLN A O 1
ATOM 739 N N . ARG A 1 99 ? 2.74 -18.297 -9.781 1 98.5 99 ARG A N 1
ATOM 740 C CA . ARG A 1 99 ? 1.47 -18.359 -9.07 1 98.5 99 ARG A CA 1
ATOM 741 C C . ARG A 1 99 ? 1.692 -18.562 -7.57 1 98.5 99 ARG A C 1
ATOM 743 O O . ARG A 1 99 ? 2.479 -19.422 -7.164 1 98.5 99 ARG A O 1
ATOM 750 N N . LEU A 1 100 ? 1.059 -17.75 -6.84 1 98.38 100 LEU A N 1
ATOM 751 C CA . LEU A 1 100 ? 1.075 -17.859 -5.383 1 98.38 100 LEU A CA 1
ATOM 752 C C . LEU A 1 100 ? -0.297 -18.266 -4.855 1 98.38 100 LEU A C 1
ATOM 754 O O . LEU A 1 100 ? -1.29 -17.578 -5.109 1 98.38 100 LEU A O 1
ATOM 758 N N . GLU A 1 101 ? -0.344 -19.375 -4.168 1 98.06 101 GLU A N 1
ATOM 759 C CA . GLU A 1 101 ? -1.534 -19.703 -3.389 1 98.06 101 GLU A CA 1
ATOM 760 C C . GLU A 1 101 ? -1.526 -18.984 -2.039 1 98.06 101 GLU A C 1
ATOM 762 O O . GLU A 1 101 ? -0.565 -19.094 -1.276 1 98.06 101 GLU A O 1
ATOM 767 N N . VAL A 1 102 ? -2.617 -18.312 -1.824 1 96.62 102 VAL A N 1
ATOM 768 C CA . VAL A 1 102 ? -2.576 -17.469 -0.634 1 96.62 102 VAL A CA 1
ATOM 769 C C . VAL A 1 102 ? -3.908 -17.547 0.109 1 96.62 102 VAL A C 1
ATOM 771 O O . VAL A 1 102 ? -4.922 -17.953 -0.467 1 96.62 102 VAL A O 1
ATOM 774 N N . GLY A 1 103 ? -3.836 -17.219 1.384 1 94.56 103 GLY A N 1
ATOM 775 C CA . GLY A 1 103 ? -5.004 -16.953 2.209 1 94.56 103 GLY A CA 1
ATOM 776 C C . GLY A 1 103 ? -5.082 -15.523 2.695 1 94.56 103 GLY A C 1
ATOM 777 O O . GLY A 1 103 ? -4.055 -14.883 2.916 1 94.56 103 GLY A O 1
ATOM 778 N N . GLY A 1 104 ? -6.34 -15.055 2.812 1 93.81 104 GLY A N 1
ATOM 779 C CA . GLY A 1 104 ? -6.527 -13.734 3.395 1 93.81 104 GLY A CA 1
ATOM 780 C C . GLY A 1 104 ? -6.637 -12.633 2.354 1 93.81 104 GLY A C 1
ATOM 781 O O . GLY A 1 104 ? -6.656 -11.445 2.695 1 93.81 104 GLY A O 1
ATOM 782 N N . LEU A 1 105 ? -6.715 -12.969 1.103 1 96 105 LEU A N 1
ATOM 783 C CA . LEU A 1 105 ? -6.848 -11.984 0.039 1 96 105 LEU A CA 1
ATOM 784 C C . LEU A 1 105 ? -8.281 -11.477 -0.054 1 96 105 LEU A C 1
ATOM 786 O O . LEU A 1 105 ? -9.219 -12.266 -0.238 1 96 105 LEU A O 1
ATOM 790 N N . ASP A 1 106 ? -8.516 -10.211 0.05 1 95.81 106 ASP A N 1
ATOM 791 C CA . ASP A 1 106 ? -9.859 -9.656 0.068 1 95.81 106 ASP A CA 1
ATOM 792 C C . ASP A 1 106 ? -10.164 -8.914 -1.234 1 95.81 106 ASP A C 1
ATOM 794 O O . ASP A 1 106 ? -11.023 -8.031 -1.266 1 95.81 106 ASP A O 1
ATOM 798 N N . ALA A 1 107 ? -9.578 -9.266 -2.262 1 96.75 107 ALA A N 1
ATOM 799 C CA . ALA A 1 107 ? -9.766 -8.648 -3.572 1 96.75 107 ALA A CA 1
ATOM 800 C C . ALA A 1 107 ? -10.922 -9.297 -4.328 1 96.75 107 ALA A C 1
ATOM 802 O O . ALA A 1 107 ? -11.125 -10.516 -4.238 1 96.75 107 ALA A O 1
ATOM 803 N N . VAL A 1 108 ? -11.594 -8.477 -5.082 1 97.19 108 VAL A N 1
ATOM 804 C CA . VAL A 1 108 ? -12.539 -9.008 -6.062 1 97.19 108 VAL A CA 1
ATOM 805 C C . VAL A 1 108 ? -11.781 -9.781 -7.141 1 97.19 108 VAL A C 1
ATOM 807 O O . VAL A 1 108 ? -10.688 -9.375 -7.551 1 97.19 108 VAL A O 1
ATOM 810 N N . ASP A 1 109 ? -12.453 -10.805 -7.602 1 98 109 ASP A N 1
ATOM 811 C CA . ASP A 1 109 ? -11.82 -11.602 -8.648 1 98 109 ASP A CA 1
ATOM 812 C C . ASP A 1 109 ? -11.461 -10.75 -9.859 1 98 109 ASP A C 1
ATOM 814 O O . ASP A 1 109 ? -12.273 -9.93 -10.305 1 98 109 ASP A O 1
ATOM 818 N N . GLY A 1 110 ? -10.25 -10.969 -10.367 1 98.44 110 GLY A N 1
ATOM 819 C CA . GLY A 1 110 ? -9.812 -10.227 -11.539 1 98.44 110 GLY A CA 1
ATOM 820 C C . GLY A 1 110 ? -9.133 -8.914 -11.203 1 98.44 110 GLY A C 1
ATOM 821 O O . GLY A 1 110 ? -8.648 -8.219 -12.094 1 98.44 110 GLY A O 1
ATOM 822 N N . SER A 1 111 ? -9.094 -8.57 -9.93 1 98.5 111 SER A N 1
ATOM 823 C CA . SER A 1 111 ? -8.398 -7.348 -9.555 1 98.5 111 SER A CA 1
ATOM 824 C C . SER A 1 111 ? -6.934 -7.387 -9.969 1 98.5 111 SER A C 1
ATOM 826 O O . SER A 1 111 ? -6.273 -8.422 -9.836 1 98.5 111 SER A O 1
ATOM 828 N N . LEU A 1 112 ? -6.469 -6.305 -10.477 1 98.81 112 LEU A N 1
ATOM 829 C CA . LEU A 1 112 ? -5.078 -6.211 -10.898 1 98.81 112 LEU A CA 1
ATOM 830 C C . LEU A 1 112 ? -4.16 -5.98 -9.703 1 98.81 112 LEU A C 1
ATOM 832 O O . LEU A 1 112 ? -4.434 -5.121 -8.867 1 98.81 112 LEU A O 1
ATOM 836 N N . VAL A 1 113 ? -3.158 -6.809 -9.625 1 98.81 113 VAL A N 1
ATOM 837 C CA . VAL A 1 113 ? -2.143 -6.695 -8.586 1 98.81 113 VAL A CA 1
ATOM 838 C C . VAL A 1 113 ? -1.08 -5.68 -9 1 98.81 113 VAL A C 1
ATOM 840 O O . VAL A 1 113 ? -0.654 -5.664 -10.164 1 98.81 113 VAL A O 1
ATOM 843 N N . LEU A 1 114 ? -0.671 -4.875 -8 1 98.56 114 LEU A N 1
ATOM 844 C CA . LEU A 1 114 ? 0.226 -3.771 -8.32 1 98.56 114 LEU A CA 1
ATOM 845 C C . LEU A 1 114 ? 1.598 -3.984 -7.691 1 98.56 114 LEU A C 1
ATOM 847 O O . LEU A 1 114 ? 2.604 -3.48 -8.195 1 98.56 114 LEU A O 1
ATOM 851 N N . ASP A 1 115 ? 1.625 -4.695 -6.562 1 97.62 115 ASP A N 1
ATOM 852 C CA . ASP A 1 115 ? 2.879 -4.914 -5.848 1 97.62 115 ASP A CA 1
ATOM 853 C C . ASP A 1 115 ? 2.73 -6.016 -4.801 1 97.62 115 ASP A C 1
ATOM 855 O O . ASP A 1 115 ? 1.625 -6.273 -4.316 1 97.62 115 ASP A O 1
ATOM 859 N N . LEU A 1 116 ? 3.795 -6.645 -4.488 1 97.5 116 LEU A N 1
ATOM 860 C CA . LEU A 1 116 ? 3.947 -7.539 -3.344 1 97.5 116 LEU A CA 1
ATOM 861 C C . LEU A 1 116 ? 5.145 -7.129 -2.49 1 97.5 116 LEU A C 1
ATOM 863 O O . LEU A 1 116 ? 6.176 -6.715 -3.021 1 97.5 116 LEU A O 1
ATOM 867 N N . LYS A 1 117 ? 4.988 -7.246 -1.172 1 95.88 117 LYS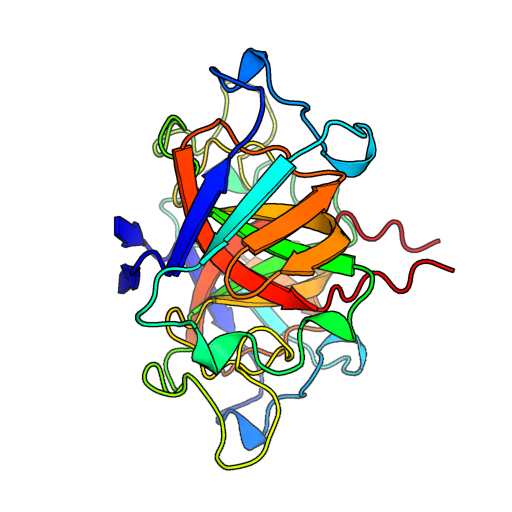 A N 1
ATOM 868 C CA . LYS A 1 117 ? 6.059 -7.035 -0.203 1 95.88 117 LYS A CA 1
ATOM 869 C C . LYS A 1 117 ? 5.98 -8.055 0.933 1 95.88 117 LYS A C 1
ATOM 871 O O . LYS A 1 117 ? 4.887 -8.438 1.351 1 95.88 117 LYS A O 1
ATOM 876 N N . PRO A 1 118 ? 7.219 -8.422 1.369 1 95.06 118 PRO A N 1
ATOM 877 C CA . PRO A 1 118 ? 7.117 -9.141 2.645 1 95.06 118 PRO A CA 1
ATOM 878 C C . PRO A 1 118 ? 6.41 -8.32 3.723 1 95.06 118 PRO A C 1
ATOM 880 O O . PRO A 1 118 ? 6.605 -7.105 3.811 1 95.06 118 PRO A O 1
ATOM 883 N N . SER A 1 119 ? 5.516 -8.992 4.492 1 91.81 119 SER A N 1
ATOM 884 C CA . SER A 1 119 ? 4.75 -8.281 5.512 1 91.81 119 SER A CA 1
ATOM 885 C C . SER A 1 119 ? 5.648 -7.836 6.66 1 91.81 119 SER A C 1
ATOM 887 O O . SER A 1 119 ? 6.578 -8.547 7.043 1 91.81 119 SER A O 1
ATOM 889 N N . LEU A 1 120 ? 5.398 -6.602 7.18 1 79.06 120 LEU A N 1
ATOM 890 C CA . LEU A 1 120 ? 6.078 -6.125 8.383 1 79.06 120 LEU A CA 1
ATOM 891 C C . LEU A 1 120 ? 5.434 -6.699 9.633 1 79.06 120 LEU A C 1
ATOM 893 O O . LEU A 1 120 ? 6.008 -6.621 10.727 1 79.06 120 LEU A O 1
ATOM 897 N N . GLN A 1 121 ? 4.152 -7.043 9.547 1 65.75 121 GLN A N 1
ATOM 898 C CA . GLN A 1 121 ? 3.42 -7.52 10.719 1 65.75 121 GLN A CA 1
ATOM 899 C C . GLN A 1 121 ? 4.07 -8.773 11.297 1 65.75 121 GLN A C 1
ATOM 901 O O . GLN A 1 121 ? 4.453 -9.68 10.562 1 65.75 121 GLN A O 1
ATOM 906 N N . THR A 1 122 ? 5.176 -8.656 12.141 1 48 122 THR A N 1
ATOM 907 C CA . THR A 1 122 ? 5.766 -9.766 12.875 1 48 122 THR A CA 1
ATOM 908 C C . THR A 1 122 ? 4.684 -10.656 13.469 1 48 122 THR A C 1
ATOM 910 O O . THR A 1 122 ? 3.887 -10.211 14.297 1 48 122 THR A O 1
ATOM 913 N N . GLU A 1 123 ? 3.834 -11.266 12.875 1 33.66 123 GLU A N 1
ATOM 914 C CA . GLU A 1 123 ? 3.047 -12.266 13.602 1 33.66 123 GLU A CA 1
ATOM 915 C C . GLU A 1 123 ? 3.947 -13.219 14.383 1 33.66 123 GLU A C 1
ATOM 917 O O . GLU A 1 123 ? 4.941 -13.711 13.852 1 33.66 123 GLU A O 1
ATOM 922 N N . ARG A 1 124 ? 4.047 -12.961 15.727 1 27.83 124 ARG A N 1
ATOM 923 C CA . ARG A 1 124 ? 4.383 -14.047 16.641 1 27.83 124 ARG A CA 1
ATOM 924 C C . ARG A 1 124 ? 3.477 -15.25 16.422 1 27.83 124 ARG A C 1
ATOM 926 O O . ARG A 1 124 ? 2.283 -15.094 16.156 1 27.83 124 ARG A O 1
ATOM 933 N N . MET B 1 1 ? -3.406 2.666 -15.422 1 93.94 1 MET B N 1
ATOM 934 C CA . MET B 1 1 ? -3.979 3.227 -14.195 1 93.94 1 MET B CA 1
ATOM 935 C C . MET B 1 1 ? -3.221 4.477 -13.766 1 93.94 1 MET B C 1
ATOM 937 O O . MET B 1 1 ? -1.988 4.48 -13.734 1 93.94 1 MET B O 1
ATOM 941 N N . THR B 1 2 ? -3.963 5.527 -13.359 1 95.25 2 THR B N 1
ATOM 942 C CA . THR B 1 2 ? -3.326 6.801 -13.039 1 95.25 2 THR B CA 1
ATOM 943 C C . THR B 1 2 ? -3.617 7.203 -11.594 1 95.25 2 THR B C 1
ATOM 945 O O . THR B 1 2 ? -4.75 7.074 -11.125 1 95.25 2 THR B O 1
ATOM 948 N N . LEU B 1 3 ? -2.559 7.668 -10.898 1 96.94 3 LEU B N 1
ATOM 949 C CA . LEU B 1 3 ? -2.658 8.094 -9.508 1 96.94 3 LEU B CA 1
ATOM 950 C C . LEU B 1 3 ? -2.699 9.617 -9.414 1 96.94 3 LEU B C 1
ATOM 952 O O . LEU B 1 3 ? -2.092 10.312 -10.227 1 96.94 3 LEU B O 1
ATOM 956 N N . ARG B 1 4 ? -3.354 10.039 -8.422 1 95.69 4 ARG B N 1
ATOM 957 C CA . ARG B 1 4 ? -3.359 11.445 -8.039 1 95.69 4 ARG B CA 1
ATOM 958 C C . ARG B 1 4 ? -2.762 11.641 -6.652 1 95.69 4 ARG B C 1
ATOM 960 O O . ARG B 1 4 ? -3.225 11.031 -5.684 1 95.69 4 ARG B O 1
ATOM 967 N N . PRO B 1 5 ? -1.757 12.484 -6.559 1 98 5 PRO B N 1
ATOM 968 C CA . PRO B 1 5 ? -1.244 12.742 -5.211 1 98 5 PRO B CA 1
ATOM 969 C C . PRO B 1 5 ? -2.279 13.406 -4.301 1 98 5 PRO B C 1
ATOM 971 O O . PRO B 1 5 ? -3.059 14.242 -4.758 1 98 5 PRO B O 1
ATOM 974 N N . VAL B 1 6 ? -2.287 13.031 -3.086 1 97.94 6 VAL B N 1
ATOM 975 C CA . VAL B 1 6 ? -3.262 13.594 -2.162 1 97.94 6 VAL B CA 1
ATOM 976 C C . VAL B 1 6 ? -2.557 14.516 -1.168 1 97.94 6 VAL B C 1
ATOM 978 O O . VAL B 1 6 ? -3.209 15.234 -0.406 1 97.94 6 VAL B O 1
ATOM 981 N N . GLY B 1 7 ? -1.284 14.469 -1.142 1 98.69 7 GLY B N 1
ATOM 982 C CA . GLY B 1 7 ? -0.485 15.273 -0.233 1 98.69 7 GLY B CA 1
ATOM 983 C C . GLY B 1 7 ? 1.006 15.156 -0.486 1 98.69 7 GLY B C 1
ATOM 984 O O . GLY B 1 7 ? 1.426 14.672 -1.537 1 98.69 7 GLY B O 1
ATOM 985 N N . VAL B 1 8 ? 1.752 15.625 0.48 1 98.88 8 VAL B N 1
ATOM 986 C CA . VAL B 1 8 ? 3.205 15.625 0.355 1 98.88 8 VAL B CA 1
ATOM 987 C C . VAL B 1 8 ? 3.842 15.359 1.717 1 98.88 8 VAL B C 1
ATOM 989 O O . VAL B 1 8 ? 3.324 15.797 2.748 1 98.88 8 VAL B O 1
ATOM 992 N N . ALA B 1 9 ? 4.902 14.648 1.687 1 98.62 9 ALA B N 1
ATOM 993 C CA . ALA B 1 9 ? 5.668 14.352 2.895 1 98.62 9 ALA B CA 1
ATOM 994 C C . ALA B 1 9 ? 6.773 15.383 3.115 1 98.62 9 ALA B C 1
ATOM 996 O O . ALA B 1 9 ? 7.473 15.758 2.174 1 98.62 9 ALA B O 1
ATOM 997 N N . HIS B 1 10 ? 6.883 15.789 4.312 1 98.5 10 HIS B N 1
ATOM 998 C CA . HIS B 1 10 ? 7.996 16.625 4.766 1 98.5 10 HIS B CA 1
ATOM 999 C C . HIS B 1 10 ? 8.852 15.883 5.789 1 98.5 10 HIS B C 1
ATOM 1001 O O . HIS B 1 10 ? 8.398 15.609 6.902 1 98.5 10 HIS B O 1
ATOM 1007 N N . THR B 1 11 ? 10.055 15.508 5.426 1 97.38 11 THR B N 1
ATOM 1008 C CA . THR B 1 11 ? 10.977 14.734 6.254 1 97.38 11 THR B CA 1
ATOM 1009 C C . THR B 1 11 ? 12.367 15.359 6.25 1 97.38 11 THR B C 1
ATOM 1011 O O . THR B 1 11 ? 12.648 16.25 5.449 1 97.38 11 THR B O 1
ATOM 1014 N N . PRO B 1 12 ? 13.219 14.906 7.133 1 96.38 12 PRO B N 1
ATOM 1015 C CA . PRO B 1 12 ? 14.57 15.453 7.125 1 96.38 12 PRO B CA 1
ATOM 1016 C C . PRO B 1 12 ? 15.484 14.766 6.113 1 96.38 12 PRO B C 1
ATOM 1018 O O . PRO B 1 12 ? 16.656 15.109 5.996 1 96.38 12 PRO B O 1
ATOM 1021 N N . TYR B 1 13 ? 15 13.844 5.293 1 96.56 13 TYR B N 1
ATOM 1022 C CA . TYR B 1 13 ? 15.836 13.047 4.406 1 96.56 13 TYR B CA 1
ATOM 1023 C C . TYR B 1 13 ? 15.828 13.609 2.992 1 96.56 13 TYR B C 1
ATOM 1025 O O . TYR B 1 13 ? 14.789 13.625 2.328 1 96.56 13 TYR B O 1
ATOM 1033 N N . ASP B 1 14 ? 17 13.992 2.48 1 95.56 14 ASP B N 1
ATOM 1034 C CA . ASP B 1 14 ? 17.078 14.602 1.157 1 95.56 14 ASP B CA 1
ATOM 1035 C C . ASP B 1 14 ? 17.312 13.547 0.08 1 95.56 14 ASP B C 1
ATOM 1037 O O . ASP B 1 14 ? 17.141 13.812 -1.111 1 95.56 14 ASP B O 1
ATOM 1041 N N . THR B 1 15 ? 17.797 12.375 0.51 1 94.31 15 THR B N 1
ATOM 1042 C CA . THR B 1 15 ? 18.047 11.273 -0.403 1 94.31 15 THR B CA 1
ATOM 1043 C C . THR B 1 15 ? 17.547 9.953 0.186 1 94.31 15 THR B C 1
ATOM 1045 O O . THR B 1 15 ? 17.375 9.836 1.401 1 94.31 15 THR B O 1
ATOM 1048 N N . PRO B 1 16 ? 17.344 9 -0.704 1 91.75 16 PRO B N 1
ATOM 1049 C CA . PRO B 1 16 ? 16.938 7.688 -0.195 1 91.75 16 PRO B CA 1
ATOM 1050 C C . PRO B 1 16 ? 17.953 7.094 0.784 1 91.75 16 PRO B C 1
ATOM 1052 O O . PRO B 1 16 ? 17.562 6.461 1.768 1 91.75 16 PRO B O 1
ATOM 1055 N N . ASP B 1 17 ? 19.188 7.348 0.542 1 92 17 ASP B N 1
ATOM 1056 C CA . ASP B 1 17 ? 20.234 6.793 1.395 1 92 17 ASP B CA 1
ATOM 1057 C C . ASP B 1 17 ? 20.203 7.414 2.787 1 92 17 ASP B C 1
ATOM 1059 O O . ASP B 1 17 ? 20.656 6.809 3.758 1 92 17 ASP B O 1
ATOM 1063 N N . ALA B 1 18 ? 19.672 8.57 2.881 1 92.5 18 ALA B N 1
ATOM 1064 C CA . ALA B 1 18 ? 19.594 9.273 4.156 1 92.5 18 ALA B CA 1
ATOM 1065 C C . ALA B 1 18 ? 18.375 8.836 4.949 1 92.5 18 ALA B C 1
ATOM 1067 O O . ALA B 1 18 ? 18.266 9.102 6.152 1 92.5 18 ALA B O 1
ATOM 1068 N N . ALA B 1 19 ? 17.391 8.32 4.258 1 92.06 19 ALA B N 1
ATOM 1069 C CA . ALA B 1 19 ? 16.172 7.859 4.914 1 92.06 19 ALA B CA 1
ATOM 1070 C C . ALA B 1 19 ? 16.375 6.488 5.555 1 92.06 19 ALA B C 1
ATOM 1072 O O . ALA B 1 19 ? 17.156 5.68 5.066 1 92.06 19 ALA B O 1
ATOM 1073 N N . PRO B 1 20 ? 15.719 6.285 6.652 1 90.12 20 PRO B N 1
ATOM 1074 C CA . PRO B 1 20 ? 15.805 4.941 7.227 1 90.12 20 PRO B CA 1
ATOM 1075 C C . PRO B 1 20 ? 15.188 3.873 6.324 1 90.12 20 PRO B C 1
ATOM 1077 O O . PRO B 1 20 ? 14.25 4.16 5.574 1 90.12 20 PRO B O 1
ATOM 1080 N N . HIS B 1 21 ? 15.672 2.691 6.363 1 84.19 21 HIS B N 1
ATOM 1081 C CA . HIS B 1 21 ? 15.141 1.584 5.578 1 84.19 21 HIS B CA 1
ATOM 1082 C C . HIS B 1 21 ? 13.734 1.202 6.047 1 84.19 21 HIS B C 1
ATOM 1084 O O . HIS B 1 21 ? 12.891 0.833 5.234 1 84.19 21 HIS B O 1
ATOM 1090 N N . GLN B 1 22 ? 13.57 1.356 7.414 1 81.25 22 GLN B N 1
ATOM 1091 C CA . GLN B 1 22 ? 12.258 1.148 8.016 1 81.25 22 GLN B CA 1
ATOM 1092 C C . GLN B 1 22 ? 11.961 2.217 9.062 1 81.25 22 GLN B C 1
ATOM 1094 O O . GLN B 1 22 ? 12.648 2.307 10.078 1 81.25 22 GLN B O 1
ATOM 1099 N N . GLY B 1 23 ? 10.914 2.85 8.844 1 75.81 23 GLY B N 1
ATOM 1100 C CA . GLY B 1 23 ? 10.578 4.027 9.633 1 75.81 23 GLY B CA 1
ATOM 1101 C C . GLY B 1 23 ? 10.461 3.74 11.117 1 75.81 23 GLY B C 1
ATOM 1102 O O . GLY B 1 23 ? 10.797 4.586 11.945 1 75.81 23 GLY B O 1
ATOM 1103 N N . PHE B 1 24 ? 9.945 2.592 11.484 1 71.62 24 PHE B N 1
ATOM 1104 C CA . PHE B 1 24 ? 9.656 2.33 12.891 1 71.62 24 PHE B CA 1
ATOM 1105 C C . PHE B 1 24 ? 10.938 2.363 13.719 1 71.62 24 PHE B C 1
ATOM 1107 O O . PHE B 1 24 ? 10.891 2.547 14.938 1 71.62 24 PHE B O 1
ATOM 1114 N N . ALA B 1 25 ? 12 2.293 13.008 1 69.44 25 ALA B N 1
ATOM 1115 C CA . ALA B 1 25 ? 13.273 2.322 13.711 1 69.44 25 ALA B CA 1
ATOM 1116 C C . ALA B 1 25 ? 13.758 3.756 13.914 1 69.44 25 ALA B C 1
ATOM 1118 O O . ALA B 1 25 ? 14.812 3.986 14.516 1 69.44 25 ALA B O 1
ATOM 1119 N N . ASP B 1 26 ? 12.93 4.621 13.422 1 71.31 26 ASP B N 1
ATOM 1120 C CA . ASP B 1 26 ? 13.352 6.016 13.453 1 71.31 26 ASP B CA 1
ATOM 1121 C C . ASP B 1 26 ? 12.266 6.91 14.039 1 71.31 26 ASP B C 1
ATOM 1123 O O . ASP B 1 26 ? 11.078 6.707 13.773 1 71.31 26 ASP B O 1
ATOM 1127 N N . ASP B 1 27 ? 12.68 7.812 14.797 1 74.94 27 ASP B N 1
ATOM 1128 C CA . ASP B 1 27 ? 11.734 8.688 15.484 1 74.94 27 ASP B CA 1
ATOM 1129 C C . ASP B 1 27 ? 11.836 10.117 14.969 1 74.94 27 ASP B C 1
ATOM 1131 O O . ASP B 1 27 ? 11.359 11.055 15.617 1 74.94 27 ASP B O 1
ATOM 1135 N N . ALA B 1 28 ? 12.391 10.227 13.859 1 86.88 28 ALA B N 1
ATOM 1136 C CA . ALA B 1 28 ? 12.531 11.586 13.352 1 86.88 28 ALA B CA 1
ATOM 1137 C C . ALA B 1 28 ? 11.164 12.234 13.125 1 86.88 28 ALA B C 1
ATOM 1139 O O . ALA B 1 28 ? 10.211 11.555 12.719 1 86.88 28 ALA B O 1
ATOM 1140 N N . ASP B 1 29 ? 11.164 13.539 13.453 1 90.12 29 ASP B N 1
ATOM 1141 C CA . ASP B 1 29 ? 9.938 14.297 13.227 1 90.12 29 ASP B CA 1
ATOM 1142 C C . ASP B 1 29 ? 9.633 14.414 11.734 1 90.12 29 ASP B C 1
ATOM 1144 O O . ASP B 1 29 ? 10.523 14.727 10.938 1 90.12 29 ASP B O 1
ATOM 1148 N N . ALA B 1 30 ? 8.523 14.094 11.406 1 97.12 30 ALA B N 1
ATOM 1149 C CA . ALA B 1 30 ? 8.062 14.219 10.023 1 97.12 30 ALA B CA 1
ATOM 1150 C C . ALA B 1 30 ? 6.625 14.727 9.977 1 97.12 30 ALA B C 1
ATOM 1152 O O . ALA B 1 30 ? 5.938 14.758 11 1 97.12 30 ALA B O 1
ATOM 1153 N N . GLU B 1 31 ? 6.293 15.258 8.805 1 98.44 31 GLU B N 1
ATOM 1154 C CA . GLU B 1 31 ? 4.941 15.766 8.602 1 98.44 31 GLU B CA 1
ATOM 1155 C C . GLU B 1 31 ? 4.363 15.289 7.273 1 98.44 31 GLU B C 1
ATOM 1157 O O . GLU B 1 31 ? 5.086 15.156 6.285 1 98.44 31 GLU B O 1
ATOM 1162 N N . ILE B 1 32 ? 3.1 15.078 7.305 1 98.81 32 ILE B N 1
ATOM 1163 C CA . ILE B 1 32 ? 2.33 14.852 6.09 1 98.81 32 ILE B CA 1
ATOM 1164 C C . ILE B 1 32 ? 1.332 15.992 5.887 1 98.81 32 ILE B C 1
ATOM 1166 O O . ILE B 1 32 ? 0.528 16.281 6.777 1 98.81 32 ILE B O 1
ATOM 1170 N N . GLU B 1 33 ? 1.471 16.609 4.777 1 98.88 33 GLU B N 1
ATOM 1171 C CA . GLU B 1 33 ? 0.535 17.656 4.41 1 98.88 33 GLU B CA 1
ATOM 1172 C C . GLU B 1 33 ? -0.446 17.188 3.344 1 98.88 33 GLU B C 1
ATOM 1174 O O . GLU B 1 33 ? -0.043 16.844 2.23 1 98.88 33 GLU B O 1
ATOM 1179 N N . ILE B 1 34 ? -1.707 17.219 3.68 1 98.62 34 ILE B N 1
ATOM 1180 C CA . ILE B 1 34 ? -2.744 16.797 2.744 1 98.62 34 ILE B CA 1
ATOM 1181 C C . ILE B 1 34 ? -3.266 18 1.972 1 98.62 34 ILE B C 1
ATOM 1183 O O . ILE B 1 34 ? -3.484 19.078 2.551 1 98.62 34 ILE B O 1
ATOM 1187 N N . PHE B 1 35 ? -3.424 17.844 0.673 1 98.12 35 PHE B N 1
ATOM 1188 C CA . PHE B 1 35 ? -3.859 18.938 -0.186 1 98.12 35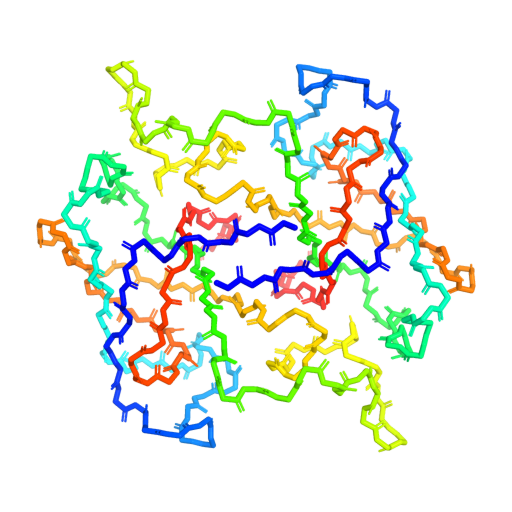 PHE B CA 1
ATOM 1189 C C . PHE B 1 35 ? -5.309 19.312 0.104 1 98.12 35 PHE B C 1
ATOM 1191 O O . PHE B 1 35 ? -6.102 18.469 0.521 1 98.12 35 PHE B O 1
ATOM 1198 N N . ASP B 1 36 ? -5.645 20.547 -0.162 1 96.56 36 ASP B N 1
ATOM 1199 C CA . ASP B 1 36 ? -6.945 21.109 0.162 1 96.56 36 ASP B CA 1
ATOM 1200 C C . ASP B 1 36 ? -8.078 20.281 -0.426 1 96.56 36 ASP B C 1
ATOM 1202 O O . ASP B 1 36 ? -9.102 20.062 0.223 1 96.56 36 ASP B O 1
ATOM 1206 N N . GLU B 1 37 ? -7.879 19.797 -1.554 1 94.06 37 GLU B N 1
ATOM 1207 C CA . GLU B 1 37 ? -8.891 19.031 -2.273 1 94.06 37 GLU B CA 1
ATOM 1208 C C . GLU B 1 37 ? -9.289 17.781 -1.501 1 94.06 37 GLU B C 1
ATOM 1210 O O . GLU B 1 37 ? -10.391 17.25 -1.677 1 94.06 37 GLU B O 1
ATOM 1215 N N . TYR B 1 38 ? -8.469 17.375 -0.56 1 95.69 38 TYR B N 1
ATOM 1216 C CA . TYR B 1 38 ? -8.719 16.109 0.118 1 95.69 38 TYR B CA 1
ATOM 1217 C C . TYR B 1 38 ? -8.875 16.312 1.619 1 95.69 38 TYR B C 1
ATOM 1219 O O . TYR B 1 38 ? -8.789 15.352 2.395 1 95.69 38 TYR B O 1
ATOM 1227 N N . ALA B 1 39 ? -9.094 17.484 2.033 1 94.5 39 ALA B N 1
ATOM 1228 C CA . ALA B 1 39 ? -9.211 17.812 3.451 1 94.5 39 ALA B CA 1
ATOM 1229 C C . ALA B 1 39 ? -10.328 17 4.109 1 94.5 39 ALA B C 1
ATOM 1231 O O . ALA B 1 39 ? -10.164 16.5 5.227 1 94.5 39 ALA B O 1
ATOM 1232 N N . ASP B 1 40 ? -11.398 16.844 3.387 1 92.12 40 ASP B N 1
ATOM 1233 C CA . ASP B 1 40 ? -12.555 16.156 3.945 1 92.12 40 ASP B CA 1
ATOM 1234 C C . ASP B 1 40 ? -12.242 14.68 4.188 1 92.12 40 ASP B C 1
ATOM 1236 O O . ASP B 1 40 ? -12.828 14.055 5.07 1 92.12 40 ASP B O 1
ATOM 1240 N N . ALA B 1 41 ? -11.383 14.141 3.455 1 94.62 41 ALA B N 1
ATOM 1241 C CA . ALA B 1 41 ? -11.039 12.727 3.564 1 94.62 41 ALA B CA 1
ATOM 1242 C C . ALA B 1 41 ? -10.32 12.438 4.875 1 94.62 41 ALA B C 1
ATOM 1244 O O . ALA B 1 41 ? -10.172 11.273 5.27 1 94.62 41 ALA B O 1
ATOM 1245 N N . LEU B 1 42 ? -9.93 13.438 5.613 1 95.19 42 LEU B N 1
ATOM 1246 C CA . LEU B 1 42 ? -9.188 13.297 6.859 1 95.19 42 LEU B CA 1
ATOM 1247 C C . LEU B 1 42 ? -10.133 13.133 8.047 1 95.19 42 LEU B C 1
ATOM 1249 O O . LEU B 1 42 ? -9.695 12.797 9.148 1 95.19 42 LEU B O 1
ATOM 1253 N N . ALA B 1 43 ? -11.359 13.422 7.781 1 93.69 43 ALA B N 1
ATOM 1254 C CA . ALA B 1 43 ? -12.312 13.391 8.891 1 93.69 43 ALA B CA 1
ATOM 1255 C C . ALA B 1 43 ? -12.211 12.078 9.656 1 93.69 43 ALA B C 1
ATOM 1257 O O . ALA B 1 43 ? -12.414 11 9.094 1 93.69 43 ALA B O 1
ATOM 1258 N N . GLY B 1 44 ? -11.773 12.188 10.953 1 94.56 44 GLY B N 1
ATOM 1259 C CA . GLY B 1 44 ? -11.719 11.016 11.812 1 94.56 44 GLY B CA 1
ATOM 1260 C C . GLY B 1 44 ? -10.336 10.398 11.898 1 94.56 44 GLY B C 1
ATOM 1261 O O . GLY B 1 44 ? -10.117 9.453 12.656 1 94.56 44 GLY B O 1
ATOM 1262 N N . ILE B 1 45 ? -9.367 10.938 11.227 1 95.06 45 ILE B N 1
ATOM 1263 C CA . ILE B 1 45 ? -8.047 10.328 11.164 1 95.06 45 ILE B CA 1
ATOM 1264 C C . ILE B 1 45 ? -7.367 10.414 12.523 1 95.06 45 ILE B C 1
ATOM 1266 O O . ILE B 1 45 ? -6.531 9.578 12.867 1 95.06 45 ILE B O 1
ATOM 1270 N N . ALA B 1 46 ? -7.758 11.352 13.32 1 93.62 46 ALA B N 1
ATOM 1271 C CA . ALA B 1 46 ? -7.156 11.578 14.625 1 93.62 46 ALA B CA 1
ATOM 1272 C C . ALA B 1 46 ? -7.473 10.43 15.586 1 93.62 46 ALA B C 1
ATOM 1274 O O . ALA B 1 46 ? -6.848 10.305 16.641 1 93.62 46 ALA B O 1
ATOM 1275 N N . ASP B 1 47 ? -8.398 9.609 15.266 1 93.88 47 ASP B N 1
ATOM 1276 C CA . ASP B 1 47 ? -8.773 8.477 16.109 1 93.88 47 ASP B CA 1
ATOM 1277 C C . ASP B 1 47 ? -7.754 7.344 15.977 1 93.88 47 ASP B C 1
ATOM 1279 O O . ASP B 1 47 ? -7.734 6.426 16.797 1 93.88 47 ASP B O 1
ATOM 1283 N N . ALA B 1 48 ? -7.008 7.406 14.914 1 92.75 48 ALA B N 1
ATOM 1284 C CA . ALA B 1 48 ? -5.984 6.383 14.711 1 92.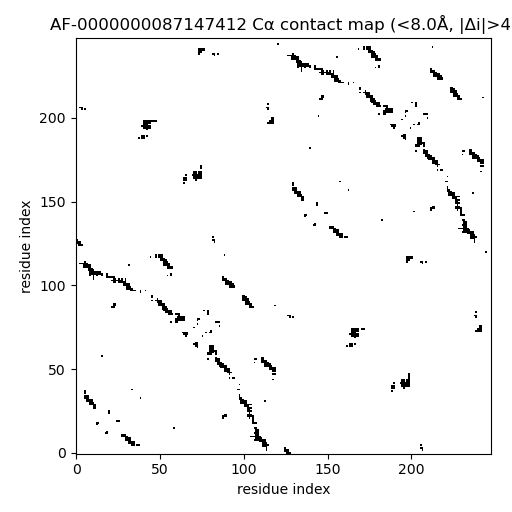75 48 ALA B CA 1
ATOM 1285 C C . ALA B 1 48 ? -4.66 6.797 15.352 1 92.75 48 ALA B C 1
ATOM 1287 O O . ALA B 1 48 ? -4.168 7.902 15.109 1 92.75 48 ALA B O 1
ATOM 1288 N N . ILE B 1 49 ? -4.098 5.922 16.141 1 92.62 49 ILE B N 1
ATOM 1289 C CA . ILE B 1 49 ? -2.785 6.184 16.719 1 92.62 49 ILE B CA 1
ATOM 1290 C C . ILE B 1 49 ? -1.697 5.902 15.688 1 92.62 49 ILE B C 1
ATOM 1292 O O . ILE B 1 49 ? -0.712 6.641 15.602 1 92.62 49 ILE B O 1
ATOM 1296 N N . ARG B 1 50 ? -1.929 4.82 14.922 1 94.81 50 ARG B N 1
ATOM 1297 C CA . ARG B 1 50 ? -1.002 4.453 13.852 1 94.81 50 ARG B CA 1
ATOM 1298 C C . ARG B 1 50 ? -1.705 4.43 12.5 1 94.81 50 ARG B C 1
ATOM 1300 O O . ARG B 1 50 ? -2.848 3.979 12.398 1 94.81 50 ARG B O 1
ATOM 1307 N N . ILE B 1 51 ? -0.936 4.879 11.516 1 95.31 51 ILE B N 1
ATOM 1308 C CA . ILE B 1 51 ? -1.496 4.891 10.172 1 95.31 51 ILE B CA 1
ATOM 1309 C C . ILE B 1 51 ? -0.51 4.246 9.195 1 95.31 51 ILE B C 1
ATOM 1311 O O . ILE B 1 51 ? 0.704 4.301 9.406 1 95.31 51 ILE B O 1
ATOM 1315 N N . THR B 1 52 ? -1.022 3.625 8.188 1 95.75 52 THR B N 1
ATOM 1316 C CA . THR B 1 52 ? -0.27 3.213 7.004 1 95.75 52 THR B CA 1
ATOM 1317 C C . THR B 1 52 ? -0.204 4.344 5.98 1 95.75 52 THR B C 1
ATOM 1319 O O . THR B 1 52 ? -1.226 4.949 5.652 1 95.75 52 THR B O 1
ATOM 1322 N N . VAL B 1 53 ? 0.943 4.648 5.559 1 96.81 53 VAL B N 1
ATOM 1323 C CA . VAL B 1 53 ? 1.157 5.688 4.555 1 96.81 53 VAL B CA 1
ATOM 1324 C C . VAL B 1 53 ? 1.661 5.055 3.258 1 96.81 53 VAL B C 1
ATOM 1326 O O . VAL B 1 53 ? 2.602 4.258 3.275 1 96.81 53 VAL B O 1
ATOM 1329 N N . VAL B 1 54 ? 1.006 5.336 2.191 1 98.38 54 VAL B N 1
ATOM 1330 C CA . VAL B 1 54 ? 1.486 4.977 0.861 1 98.38 54 VAL B CA 1
ATOM 1331 C C . VAL B 1 54 ? 2.01 6.219 0.145 1 98.38 54 VAL B C 1
ATOM 1333 O O . VAL B 1 54 ? 1.301 7.219 0.027 1 98.38 54 VAL B O 1
ATOM 1336 N N . TYR B 1 55 ? 3.189 6.184 -0.305 1 98.56 55 TYR B N 1
ATOM 1337 C CA . TYR B 1 55 ? 3.764 7.328 -1.005 1 98.56 55 TYR B CA 1
ATOM 1338 C C . TYR B 1 55 ? 4.566 6.879 -2.221 1 98.56 55 TYR B C 1
ATOM 1340 O O . TYR B 1 55 ? 4.875 5.691 -2.363 1 98.56 55 TYR B O 1
ATOM 1348 N N . TRP B 1 56 ? 4.797 7.797 -3.125 1 98.38 56 TRP B N 1
ATOM 1349 C CA . TRP B 1 56 ? 5.504 7.527 -4.371 1 98.38 56 TRP B CA 1
ATOM 1350 C C . TRP B 1 56 ? 7.008 7.711 -4.195 1 98.38 56 TRP B C 1
ATOM 1352 O O . TRP B 1 56 ? 7.477 8.82 -3.947 1 98.38 56 TRP B O 1
ATOM 1362 N N . ALA B 1 57 ? 7.746 6.633 -4.266 1 96.62 57 ALA B N 1
ATOM 1363 C CA . ALA B 1 57 ? 9.203 6.75 -4.227 1 96.62 57 ALA B CA 1
ATOM 1364 C C . ALA B 1 57 ? 9.75 7.293 -5.543 1 96.62 57 ALA B C 1
ATOM 1366 O O . ALA B 1 57 ? 10.312 6.543 -6.344 1 96.62 57 ALA B O 1
ATOM 1367 N N . HIS B 1 58 ? 9.711 8.602 -5.645 1 95.44 58 HIS B N 1
ATOM 1368 C CA . HIS B 1 58 ? 9.891 9.266 -6.93 1 95.44 58 HIS B CA 1
ATOM 1369 C C . HIS B 1 58 ? 11.336 9.164 -7.406 1 95.44 58 HIS B C 1
ATOM 1371 O O . HIS B 1 58 ? 11.625 9.422 -8.578 1 95.44 58 HIS B O 1
ATOM 1377 N N . LEU B 1 59 ? 12.258 8.75 -6.582 1 94.75 59 LEU B N 1
ATOM 1378 C CA . LEU B 1 59 ? 13.656 8.633 -6.984 1 94.75 59 LEU B CA 1
ATOM 1379 C C . LEU B 1 59 ? 14.039 7.176 -7.203 1 94.75 59 LEU B C 1
ATOM 1381 O O . LEU B 1 59 ? 15.195 6.871 -7.492 1 94.75 59 LEU B O 1
ATOM 1385 N N . ALA B 1 60 ? 13.062 6.234 -7.062 1 93.12 60 ALA B N 1
ATOM 1386 C CA . ALA B 1 60 ? 13.336 4.801 -7.156 1 93.12 60 ALA B CA 1
ATOM 1387 C C . ALA B 1 60 ? 13.523 4.371 -8.609 1 93.12 60 ALA B C 1
ATOM 1389 O O . ALA B 1 60 ? 13.008 5.012 -9.523 1 93.12 60 ALA B O 1
ATOM 1390 N N . ASP B 1 61 ? 14.266 3.311 -8.734 1 91.69 61 ASP B N 1
ATOM 1391 C CA . ASP B 1 61 ? 14.438 2.656 -10.023 1 91.69 61 ASP B CA 1
ATOM 1392 C C . ASP B 1 61 ? 13.258 1.735 -10.336 1 91.69 61 ASP B C 1
ATOM 1394 O O . ASP B 1 61 ? 13.039 0.738 -9.641 1 91.69 61 ASP B O 1
ATOM 1398 N N . ARG B 1 62 ? 12.492 1.951 -11.367 1 89.94 62 ARG B N 1
ATOM 1399 C CA . ARG B 1 62 ? 11.273 1.207 -11.68 1 89.94 62 ARG B CA 1
ATOM 1400 C C . ARG B 1 62 ? 11.586 -0.002 -12.562 1 89.94 62 ARG B C 1
ATOM 1402 O O . ARG B 1 62 ? 10.703 -0.813 -12.844 1 89.94 62 ARG B O 1
ATOM 1409 N N . THR B 1 63 ? 12.773 -0.026 -13.016 1 80.62 63 THR B N 1
ATOM 1410 C CA . THR B 1 63 ? 13.164 -1.115 -13.906 1 80.62 63 THR B CA 1
ATOM 1411 C C . THR B 1 63 ? 13.781 -2.266 -13.109 1 80.62 63 THR B C 1
ATOM 1413 O O . THR B 1 63 ? 14.094 -3.314 -13.672 1 80.62 63 THR B O 1
ATOM 1416 N N . SER B 1 64 ? 13.953 -1.915 -11.766 1 62.22 64 SER B N 1
ATOM 1417 C CA . SER B 1 64 ? 14.664 -2.883 -10.938 1 62.22 64 SER B CA 1
ATOM 1418 C C . SER B 1 64 ? 13.781 -4.082 -10.609 1 62.22 64 SER B C 1
ATOM 1420 O O . SER B 1 64 ? 12.961 -4.031 -9.688 1 62.22 64 SER B O 1
ATOM 1422 N N . GLY B 1 65 ? 13.359 -4.816 -11.57 1 59.44 65 GLY B N 1
ATOM 1423 C CA . GLY B 1 65 ? 12.703 -6.082 -11.281 1 59.44 65 GLY B CA 1
ATOM 1424 C C . GLY B 1 65 ? 13.516 -6.977 -10.359 1 59.44 65 GLY B C 1
ATOM 1425 O O . GLY B 1 65 ? 12.953 -7.672 -9.516 1 59.44 65 GLY B O 1
ATOM 1426 N N . THR B 1 66 ? 14.742 -7.23 -10.625 1 58.5 66 THR B N 1
ATOM 1427 C CA . THR B 1 66 ? 15.672 -8.102 -9.922 1 58.5 66 THR B CA 1
ATOM 1428 C C . THR B 1 66 ? 17.016 -7.418 -9.734 1 58.5 66 THR B C 1
ATOM 1430 O O . THR B 1 66 ? 17.391 -6.535 -10.516 1 58.5 66 THR B O 1
ATOM 1433 N N . GLU B 1 67 ? 17.328 -7.113 -8.438 1 55.53 67 GLU B N 1
ATOM 1434 C CA . GLU B 1 67 ? 18.766 -6.816 -8.305 1 55.53 67 GLU B CA 1
ATOM 1435 C C . GLU B 1 67 ? 19.609 -7.965 -8.836 1 55.53 67 GLU B C 1
ATOM 1437 O O . GLU B 1 67 ? 19.203 -9.125 -8.797 1 55.53 67 GLU B O 1
ATOM 1442 N N . SER B 1 68 ? 20.672 -7.602 -9.461 1 60.25 68 SER B N 1
ATOM 1443 C CA . SER B 1 68 ? 21.703 -8.586 -9.797 1 60.25 68 SER B CA 1
ATOM 1444 C C . SER B 1 68 ? 22.094 -9.422 -8.586 1 60.25 68 SER B C 1
ATOM 1446 O O . SER B 1 68 ? 22.438 -8.883 -7.539 1 60.25 68 SER B O 1
ATOM 1448 N N . ASP B 1 69 ? 21.688 -10.766 -8.633 1 67.12 69 ASP B N 1
ATOM 1449 C CA . ASP B 1 69 ? 22.109 -11.844 -7.742 1 67.12 69 ASP B CA 1
ATOM 1450 C C . ASP B 1 69 ? 21.391 -11.758 -6.395 1 67.12 69 ASP B C 1
ATOM 1452 O O . ASP B 1 69 ? 21.797 -12.406 -5.426 1 67.12 69 ASP B O 1
ATOM 1456 N N . GLY B 1 70 ? 20.438 -10.969 -6.277 1 81.62 70 GLY B N 1
ATOM 1457 C CA . GLY B 1 70 ? 19.703 -10.906 -5.023 1 81.62 70 GLY B CA 1
ATOM 1458 C C . GLY B 1 70 ? 18.219 -11.195 -5.188 1 81.62 70 GLY B C 1
ATOM 1459 O O . GLY B 1 70 ? 17.781 -11.648 -6.246 1 81.62 70 GLY B O 1
ATOM 1460 N N . PRO B 1 71 ? 17.547 -11.148 -4.059 1 90.69 71 PRO B N 1
ATOM 1461 C CA . PRO B 1 71 ? 16.094 -11.367 -4.133 1 90.69 71 PRO B CA 1
ATOM 1462 C C . PRO B 1 71 ? 15.398 -10.383 -5.066 1 90.69 71 PRO B C 1
ATOM 1464 O O . PRO B 1 71 ? 15.906 -9.281 -5.301 1 90.69 71 PRO B O 1
ATOM 1467 N N . GLY B 1 72 ? 14.336 -10.906 -5.648 1 94 72 GLY B N 1
ATOM 1468 C CA . GLY B 1 72 ? 13.516 -10.047 -6.496 1 94 72 GLY B CA 1
ATOM 1469 C C . GLY B 1 72 ? 12.805 -8.953 -5.727 1 94 72 GLY B C 1
ATOM 1470 O O . GLY B 1 72 ? 12.711 -9.008 -4.5 1 94 72 GLY B O 1
ATOM 1471 N N . ALA B 1 73 ? 12.383 -8.016 -6.426 1 94.38 73 ALA B N 1
ATOM 1472 C CA . ALA B 1 73 ? 11.75 -6.828 -5.859 1 94.38 73 ALA B CA 1
ATOM 1473 C C . ALA B 1 73 ? 10.602 -7.211 -4.934 1 94.38 73 ALA B C 1
ATOM 1475 O O . ALA B 1 73 ? 10.359 -6.547 -3.922 1 94.38 73 ALA B O 1
ATOM 1476 N N . PHE B 1 74 ? 9.898 -8.336 -5.199 1 96.31 74 PHE B N 1
ATOM 1477 C CA . PHE B 1 74 ? 8.711 -8.703 -4.434 1 96.31 74 PHE B CA 1
ATOM 1478 C C . PHE B 1 74 ? 9.094 -9.469 -3.176 1 96.31 74 PHE B C 1
ATOM 1480 O O . PHE B 1 74 ? 8.242 -9.727 -2.322 1 96.31 74 PHE B O 1
ATOM 1487 N N . ALA B 1 75 ? 10.367 -9.766 -3.061 1 94.44 75 ALA B N 1
ATOM 1488 C CA . ALA B 1 75 ? 10.859 -10.453 -1.868 1 94.44 75 ALA B CA 1
ATOM 1489 C C . ALA B 1 75 ? 11.562 -9.484 -0.924 1 94.44 75 ALA B C 1
ATOM 1491 O O . ALA B 1 75 ? 12.211 -9.906 0.037 1 94.44 75 ALA B O 1
ATOM 1492 N N . ARG B 1 76 ? 11.422 -8.219 -1.189 1 92.38 76 ARG B N 1
ATOM 1493 C CA . ARG B 1 76 ? 12 -7.164 -0.361 1 92.38 76 ARG B CA 1
ATOM 1494 C C . ARG B 1 76 ? 11.062 -5.965 -0.269 1 92.38 76 ARG B C 1
ATOM 1496 O O . ARG B 1 76 ? 10.023 -5.934 -0.929 1 92.38 76 ARG B O 1
ATOM 1503 N N . ARG B 1 77 ? 11.516 -5.012 0.502 1 92.88 77 ARG B N 1
ATOM 1504 C CA . ARG B 1 77 ? 10.672 -3.834 0.679 1 92.88 77 ARG B CA 1
ATOM 1505 C C . ARG B 1 77 ? 11.352 -2.59 0.111 1 92.88 77 ARG B C 1
ATOM 1507 O O . ARG B 1 77 ? 10.961 -1.465 0.436 1 92.88 77 ARG B O 1
ATOM 1514 N N . SER B 1 78 ? 12.352 -2.848 -0.718 1 91.06 78 SER B N 1
ATOM 1515 C CA . SER B 1 78 ? 13.039 -1.748 -1.384 1 91.06 78 SER B CA 1
ATOM 1516 C C . SER B 1 78 ? 12.078 -0.917 -2.223 1 91.06 78 SER B C 1
ATOM 1518 O O . SER B 1 78 ? 11.148 -1.456 -2.826 1 91.06 78 SER B O 1
ATOM 1520 N N . PRO B 1 79 ? 12.383 0.382 -2.281 1 93.88 79 PRO B N 1
ATOM 1521 C CA . PRO B 1 79 ? 11.539 1.228 -3.131 1 93.88 79 PRO B CA 1
ATOM 1522 C C . PRO B 1 79 ? 11.703 0.918 -4.617 1 93.88 79 PRO B C 1
ATOM 1524 O O . PRO B 1 79 ? 10.867 1.318 -5.43 1 93.88 79 PRO B O 1
ATOM 1527 N N . ASP B 1 80 ? 12.805 0.264 -5.004 1 93.06 80 ASP B N 1
ATOM 1528 C CA . ASP B 1 80 ? 13.086 -0.068 -6.398 1 93.06 80 ASP B CA 1
ATOM 1529 C C . ASP B 1 80 ? 12.203 -1.222 -6.871 1 93.06 80 ASP B C 1
ATOM 1531 O O . ASP B 1 80 ? 12.492 -2.387 -6.59 1 93.06 80 ASP B O 1
ATOM 1535 N N . ARG B 1 81 ? 11.227 -0.85 -7.664 1 94.94 81 ARG B N 1
ATOM 1536 C CA . ARG B 1 81 ? 10.227 -1.826 -8.086 1 94.94 81 ARG B CA 1
ATOM 1537 C C . ARG B 1 81 ? 9.414 -1.305 -9.266 1 94.94 81 ARG B C 1
ATOM 1539 O O . ARG B 1 81 ? 9.445 -0.109 -9.562 1 94.94 81 ARG B O 1
ATOM 1546 N N . PRO B 1 82 ? 8.688 -2.188 -9.992 1 94.81 82 PRO B N 1
ATOM 1547 C CA . PRO B 1 82 ? 7.934 -1.757 -11.164 1 94.81 82 PRO B CA 1
ATOM 1548 C C . PRO B 1 82 ? 7 -0.583 -10.875 1 94.81 82 PRO B C 1
ATOM 1550 O O . PRO B 1 82 ? 6.902 0.345 -11.68 1 94.81 82 PRO B O 1
ATOM 1553 N N . ASN B 1 83 ? 6.285 -0.694 -9.789 1 97 83 ASN B N 1
ATOM 1554 C CA . ASN B 1 83 ? 5.52 0.414 -9.234 1 97 83 ASN B CA 1
ATOM 1555 C C . ASN B 1 83 ? 6.117 0.904 -7.914 1 97 83 ASN B C 1
ATOM 1557 O O . ASN B 1 83 ? 6.062 0.202 -6.906 1 97 83 ASN B O 1
ATOM 1561 N N . PRO B 1 84 ? 6.676 2.057 -7.918 1 96.19 84 PRO B N 1
ATOM 1562 C CA . PRO B 1 84 ? 7.379 2.494 -6.711 1 96.19 84 PRO B CA 1
ATOM 1563 C C . PRO B 1 84 ? 6.434 2.99 -5.621 1 96.19 84 PRO B C 1
ATOM 1565 O O . PRO B 1 84 ? 6.535 4.141 -5.188 1 96.19 84 PRO B O 1
ATOM 1568 N N . LEU B 1 85 ? 5.516 2.16 -5.23 1 97.5 85 LEU B N 1
ATOM 1569 C CA . LEU B 1 85 ? 4.621 2.359 -4.098 1 97.5 85 LEU B CA 1
ATOM 1570 C C . LEU B 1 85 ? 5.301 1.969 -2.789 1 97.5 85 LEU B C 1
ATOM 1572 O O . LEU B 1 85 ? 5.441 0.781 -2.488 1 97.5 85 LEU B O 1
ATOM 1576 N N . SER B 1 86 ? 5.73 2.934 -2.076 1 96.81 86 SER B N 1
ATOM 1577 C CA . SER B 1 86 ? 6.293 2.646 -0.761 1 96.81 86 SER B CA 1
ATOM 1578 C C . SER B 1 86 ? 5.219 2.672 0.319 1 96.81 86 SER B C 1
ATOM 1580 O O . SER B 1 86 ? 4.285 3.477 0.257 1 96.81 86 SER B O 1
ATOM 1582 N N . ILE B 1 87 ? 5.352 1.763 1.245 1 96 87 ILE B N 1
ATOM 1583 C CA . ILE B 1 87 ? 4.379 1.596 2.318 1 96 87 ILE B CA 1
ATOM 1584 C C . ILE B 1 87 ? 5.094 1.604 3.668 1 96 87 ILE B C 1
ATOM 1586 O O . ILE B 1 87 ? 6.035 0.837 3.885 1 96 87 ILE B O 1
ATOM 1590 N N . CYS B 1 88 ? 4.672 2.432 4.551 1 92.5 88 CYS B N 1
ATOM 1591 C CA . CYS B 1 88 ? 5.234 2.463 5.895 1 92.5 88 CYS B CA 1
ATOM 1592 C C . CYS B 1 88 ? 4.148 2.734 6.934 1 92.5 88 CYS B C 1
ATOM 1594 O O . CYS B 1 88 ? 3.057 3.191 6.59 1 92.5 88 CYS B O 1
ATOM 1596 N N . VAL B 1 89 ? 4.418 2.318 8.148 1 93 89 VAL B N 1
ATOM 1597 C CA . VAL B 1 89 ? 3.518 2.588 9.266 1 93 89 VAL B CA 1
ATOM 1598 C C . VAL B 1 89 ? 4.102 3.691 10.148 1 93 89 VAL B C 1
ATOM 1600 O O . VAL B 1 89 ? 5.273 3.637 10.531 1 93 89 VAL B O 1
ATOM 1603 N N . CYS B 1 90 ? 3.23 4.617 10.469 1 93.38 90 CYS B N 1
ATOM 1604 C CA . CYS B 1 90 ? 3.65 5.77 11.258 1 93.38 90 CYS B CA 1
ATOM 1605 C C . CYS B 1 90 ? 2.789 5.918 12.508 1 93.38 90 CYS B C 1
ATOM 1607 O O . CYS B 1 90 ? 1.617 5.539 12.508 1 93.38 90 CYS B O 1
ATOM 1609 N N . THR B 1 91 ? 3.43 6.457 13.484 1 93.81 91 THR B N 1
ATOM 1610 C CA . THR B 1 91 ? 2.688 6.938 14.648 1 93.81 91 THR B CA 1
ATOM 1611 C C . THR B 1 91 ? 2.227 8.375 14.43 1 93.81 91 THR B C 1
ATOM 1613 O O . THR B 1 91 ? 3 9.219 13.977 1 93.81 91 THR B O 1
ATOM 1616 N N . VAL B 1 92 ? 0.947 8.617 14.742 1 95.44 92 VAL B N 1
ATOM 1617 C CA . VAL B 1 92 ? 0.421 9.977 14.633 1 95.44 92 VAL B CA 1
ATOM 1618 C C . VAL B 1 92 ? 0.568 10.695 15.969 1 95.44 92 VAL B C 1
ATOM 1620 O O . VAL B 1 92 ? -0.014 10.281 16.969 1 95.44 92 VAL B O 1
ATOM 1623 N N . TYR B 1 93 ? 1.302 11.758 15.977 1 95.75 93 TYR B N 1
ATOM 1624 C CA . TYR B 1 93 ? 1.524 12.523 17.188 1 95.75 93 TYR B CA 1
ATOM 1625 C C . TYR B 1 93 ? 0.472 13.617 17.344 1 95.75 93 TYR B C 1
ATOM 1627 O O . TYR B 1 93 ? 0.012 13.891 18.469 1 95.75 93 TYR B O 1
ATOM 1635 N N . ASP B 1 94 ? 0.136 14.211 16.188 1 96.69 94 ASP B N 1
ATOM 1636 C CA . ASP B 1 94 ? -0.79 15.336 16.203 1 96.69 94 ASP B CA 1
ATOM 1637 C C . ASP B 1 94 ? -1.398 15.562 14.82 1 96.69 94 ASP B C 1
ATOM 1639 O O . ASP B 1 94 ? -0.776 15.25 13.805 1 96.69 94 ASP B O 1
ATOM 1643 N N . VAL B 1 95 ? -2.621 16.047 14.859 1 97.62 95 VAL B N 1
ATOM 1644 C CA . VAL B 1 95 ? -3.299 16.453 13.633 1 97.62 95 VAL B CA 1
ATOM 1645 C C . VAL B 1 95 ? -3.746 17.906 13.758 1 97.62 95 VAL B C 1
ATOM 1647 O O . VAL B 1 95 ? -4.527 18.25 14.648 1 97.62 95 VAL B O 1
ATOM 1650 N N . ASP B 1 96 ? -3.209 18.719 12.898 1 97.06 96 ASP B N 1
ATOM 1651 C CA . ASP B 1 96 ? -3.584 20.125 12.828 1 97.06 96 ASP B CA 1
ATOM 1652 C C . ASP B 1 96 ? -4.105 20.469 11.438 1 97.06 96 ASP B C 1
ATOM 1654 O O . ASP B 1 96 ? -3.324 20.797 10.539 1 97.06 96 ASP B O 1
ATOM 1658 N N . GLY B 1 97 ? -5.445 20.484 11.305 1 96 97 GLY B N 1
ATOM 1659 C CA . GLY B 1 97 ? -6.027 20.672 9.984 1 96 97 GLY B CA 1
ATOM 1660 C C . GLY B 1 97 ? -5.609 19.609 8.992 1 96 97 GLY B C 1
ATOM 1661 O O . GLY B 1 97 ? -5.898 18.422 9.18 1 96 97 GLY B O 1
ATOM 1662 N N . GLN B 1 98 ? -4.832 20.062 7.992 1 97.94 98 GLN B N 1
ATOM 1663 C CA . GLN B 1 98 ? -4.438 19.172 6.914 1 97.94 98 GLN B CA 1
ATOM 1664 C C . GLN B 1 98 ? -3.014 18.656 7.117 1 97.94 98 GLN B C 1
ATOM 1666 O O . GLN B 1 98 ? -2.449 18.016 6.23 1 97.94 98 GLN B O 1
ATOM 1671 N N . ARG B 1 99 ? -2.521 18.906 8.281 1 98.44 99 ARG B N 1
ATOM 1672 C CA . ARG B 1 99 ? -1.153 18.484 8.57 1 98.44 99 ARG B CA 1
ATOM 1673 C C . ARG B 1 99 ? -1.12 17.453 9.688 1 98.44 99 ARG B C 1
ATOM 1675 O O . ARG B 1 99 ? -1.766 17.625 10.719 1 98.44 99 ARG B O 1
ATOM 1682 N N . LEU B 1 100 ? -0.443 16.422 9.414 1 98.38 100 LEU B N 1
ATOM 1683 C CA . LEU B 1 100 ? -0.22 15.375 10.406 1 98.38 100 LEU B CA 1
ATOM 1684 C C . LEU B 1 100 ? 1.244 15.328 10.828 1 98.38 100 LEU B C 1
ATOM 1686 O O . LEU B 1 100 ? 2.133 15.164 9.992 1 98.38 100 LEU B O 1
ATOM 1690 N N . GLU B 1 101 ? 1.477 15.516 12.109 1 98.06 101 GLU B N 1
ATOM 1691 C CA . GLU B 1 101 ? 2.797 15.219 12.656 1 98.06 101 GLU B CA 1
ATOM 1692 C C . GLU B 1 101 ? 2.949 13.727 12.953 1 98.06 101 GLU B C 1
ATOM 1694 O O . GLU B 1 101 ? 2.131 13.148 13.672 1 98.06 101 GLU B O 1
ATOM 1699 N N . VAL B 1 102 ? 4.008 13.211 12.398 1 96.5 102 VAL B N 1
ATOM 1700 C CA . VAL B 1 102 ? 4.09 11.758 12.5 1 96.5 102 VAL B CA 1
ATOM 1701 C C . VAL B 1 102 ? 5.527 11.344 12.828 1 96.5 102 VAL B C 1
ATOM 1703 O O . VAL B 1 102 ? 6.465 12.117 12.617 1 96.5 102 VAL B O 1
ATOM 1706 N N . GLY B 1 103 ? 5.625 10.156 13.383 1 94.25 103 GLY B N 1
ATOM 1707 C CA . GLY B 1 103 ? 6.887 9.445 13.516 1 94.25 103 GLY B CA 1
ATOM 1708 C C . GLY B 1 103 ? 6.941 8.156 12.711 1 94.25 103 GLY B C 1
ATOM 1709 O O . GLY B 1 103 ? 5.914 7.504 12.508 1 94.25 103 GLY B O 1
ATOM 1710 N N . GLY B 1 104 ? 8.164 7.863 12.234 1 93.75 104 GLY B N 1
ATOM 1711 C CA . GLY B 1 104 ? 8.352 6.59 11.562 1 93.75 104 GLY B CA 1
ATOM 1712 C C . GLY B 1 104 ? 8.211 6.688 10.055 1 93.75 104 GLY B C 1
ATOM 1713 O O . GLY B 1 104 ? 8.203 5.672 9.359 1 93.75 104 GLY B O 1
ATOM 1714 N N . LEU B 1 105 ? 8.109 7.867 9.5 1 95.81 105 LEU B N 1
ATOM 1715 C CA . LEU B 1 105 ? 8 8.055 8.055 1 95.81 105 LEU B CA 1
ATOM 1716 C C . LEU B 1 105 ? 9.359 7.91 7.383 1 95.81 105 LEU B C 1
ATOM 1718 O O . LEU B 1 105 ? 10.305 8.625 7.727 1 95.81 105 LEU B O 1
ATOM 1722 N N . ASP B 1 106 ? 9.508 7.047 6.449 1 95.69 106 ASP B N 1
ATOM 1723 C CA . ASP B 1 106 ? 10.789 6.773 5.812 1 95.69 106 ASP B CA 1
ATOM 1724 C C . ASP B 1 106 ? 10.828 7.32 4.387 1 95.69 106 ASP B C 1
ATOM 1726 O O . ASP B 1 106 ? 11.594 6.836 3.551 1 95.69 106 ASP B O 1
ATOM 1730 N N . ALA B 1 107 ? 10.125 8.289 4.113 1 96.62 107 ALA B N 1
ATOM 1731 C CA . ALA B 1 107 ? 10.039 8.906 2.793 1 96.62 107 ALA B CA 1
ATOM 1732 C C . ALA B 1 107 ? 11.109 9.984 2.629 1 96.62 107 ALA B C 1
ATOM 1734 O O . ALA B 1 107 ? 11.414 10.719 3.576 1 96.62 107 ALA B O 1
ATOM 1735 N N . VAL B 1 108 ? 11.602 10.102 1.434 1 97.12 108 VAL B N 1
ATOM 1736 C CA . VAL B 1 108 ? 12.406 11.258 1.072 1 97.12 108 VAL B CA 1
ATOM 1737 C C . VAL B 1 108 ? 11.547 12.523 1.114 1 97.12 108 VAL B C 1
ATOM 1739 O O . VAL B 1 108 ? 10.375 12.492 0.729 1 97.12 108 VAL B O 1
ATOM 1742 N N . ASP B 1 109 ? 12.227 13.57 1.494 1 98 109 ASP B N 1
ATOM 1743 C CA . ASP B 1 109 ? 11.492 14.828 1.561 1 98 109 ASP B CA 1
ATOM 1744 C C . ASP B 1 109 ? 10.883 15.188 0.206 1 98 109 ASP B C 1
ATOM 1746 O O . ASP B 1 109 ? 11.547 15.062 -0.828 1 98 109 ASP B O 1
ATOM 1750 N N . GLY B 1 110 ? 9.633 15.625 0.235 1 98.38 110 GLY B N 1
ATOM 1751 C CA . GLY B 1 110 ? 8.961 16.016 -0.991 1 98.38 110 GLY B CA 1
ATOM 1752 C C . GLY B 1 110 ? 8.242 14.875 -1.674 1 98.38 110 GLY B C 1
ATOM 1753 O O . GLY B 1 110 ? 7.57 15.07 -2.688 1 98.38 110 GLY B O 1
ATOM 1754 N N . SER B 1 111 ? 8.367 13.68 -1.13 1 98.5 111 SER B N 1
ATOM 1755 C CA . SER B 1 111 ? 7.648 12.555 -1.722 1 98.5 111 SER B CA 1
ATOM 1756 C C . SER B 1 111 ? 6.145 12.797 -1.725 1 98.5 111 SER B C 1
ATOM 1758 O O . SER B 1 111 ? 5.59 13.305 -0.748 1 98.5 111 SER B O 1
ATOM 1760 N N . LEU B 1 112 ? 5.535 12.453 -2.803 1 98.81 112 LEU B N 1
ATOM 1761 C CA . LEU B 1 112 ? 4.09 12.617 -2.916 1 98.81 112 LEU B CA 1
ATOM 1762 C C . LEU B 1 112 ? 3.359 11.484 -2.201 1 98.81 112 LEU B C 1
ATOM 1764 O O . LEU B 1 112 ? 3.695 10.312 -2.381 1 98.81 112 LEU B O 1
ATOM 1768 N N . VAL B 1 113 ? 2.443 11.867 -1.36 1 98.81 113 VAL B N 1
ATOM 1769 C CA . VAL B 1 113 ? 1.602 10.922 -0.636 1 98.81 113 VAL B CA 1
ATOM 1770 C C . VAL B 1 113 ? 0.414 10.516 -1.506 1 98.81 113 VAL B C 1
ATOM 1772 O O . VAL B 1 113 ? -0.193 11.359 -2.172 1 98.81 113 VAL B O 1
ATOM 1775 N N . LEU B 1 114 ? 0.106 9.203 -1.429 1 98.56 114 LEU B N 1
ATOM 1776 C CA . LEU B 1 114 ? -0.91 8.672 -2.332 1 98.56 114 LEU B CA 1
ATOM 1777 C C . LEU B 1 114 ? -2.145 8.227 -1.558 1 98.56 114 LEU B C 1
ATOM 1779 O O . LEU B 1 114 ? -3.252 8.211 -2.102 1 98.56 114 LEU B O 1
ATOM 1783 N N . ASP B 1 115 ? -1.937 7.816 -0.307 1 97.69 115 ASP B N 1
ATOM 1784 C CA . ASP B 1 115 ? -3.043 7.316 0.503 1 97.69 115 ASP B CA 1
ATOM 1785 C C . ASP B 1 115 ? -2.65 7.23 1.977 1 97.69 115 ASP B C 1
ATOM 1787 O O . ASP B 1 115 ? -1.467 7.105 2.301 1 97.69 115 ASP B O 1
ATOM 1791 N N . LEU B 1 116 ? -3.604 7.312 2.826 1 97.56 116 LEU B N 1
ATOM 1792 C CA . LEU B 1 116 ? -3.504 6.996 4.246 1 97.56 116 LEU B CA 1
ATOM 1793 C C . LEU B 1 116 ? -4.574 5.992 4.656 1 97.56 116 LEU B C 1
ATOM 1795 O O . LEU B 1 116 ? -5.707 6.055 4.176 1 97.56 116 LEU B O 1
ATOM 1799 N N . LYS B 1 117 ? -4.207 5.078 5.535 1 95.94 117 LYS B N 1
ATOM 1800 C CA . LYS B 1 117 ? -5.125 4.125 6.145 1 95.94 117 LYS B CA 1
ATOM 1801 C C . LYS B 1 117 ? -4.793 3.906 7.621 1 95.94 117 LYS B C 1
ATOM 1803 O O . LYS B 1 117 ? -3.619 3.902 8 1 95.94 117 LYS B O 1
ATOM 1808 N N . PRO B 1 118 ? -5.902 3.717 8.375 1 95 118 PRO B N 1
ATOM 1809 C CA . PRO B 1 118 ? -5.551 3.203 9.703 1 95 118 PRO B CA 1
ATOM 1810 C C . PRO B 1 118 ? -4.742 1.91 9.633 1 95 118 PRO B C 1
ATOM 1812 O O . PRO B 1 118 ? -5.008 1.051 8.789 1 95 118 PRO B O 1
ATOM 1815 N N . SER B 1 119 ? -3.693 1.824 10.492 1 91.81 119 SER B N 1
ATOM 1816 C CA . SER B 1 119 ? -2.83 0.649 10.469 1 91.81 119 SER B CA 1
ATOM 1817 C C . SER B 1 119 ? -3.559 -0.587 10.977 1 91.81 119 SER B C 1
ATOM 1819 O O . SER B 1 119 ? -4.355 -0.499 11.914 1 91.81 119 SER B O 1
ATOM 1821 N N . LEU B 1 120 ? -3.311 -1.75 10.32 1 79.31 120 LEU B N 1
ATOM 1822 C CA . LEU B 1 120 ? -3.822 -3.025 10.812 1 79.31 120 LEU B CA 1
ATOM 1823 C C . LEU B 1 120 ? -2.945 -3.57 11.93 1 79.31 120 LEU B C 1
ATOM 1825 O O . LEU B 1 120 ? -3.346 -4.492 12.648 1 79.31 120 LEU B O 1
ATOM 1829 N N . GLN B 1 121 ? -1.664 -3.227 11.938 1 66.56 121 GLN B N 1
ATOM 1830 C CA . GLN B 1 121 ? -0.727 -3.76 12.922 1 66.56 121 GLN B CA 1
ATOM 1831 C C . GLN B 1 121 ? -1.177 -3.438 14.344 1 66.56 121 GLN B C 1
ATOM 1833 O O . GLN B 1 121 ? -1.603 -2.314 14.625 1 66.56 121 GLN B O 1
ATOM 1838 N N . THR B 1 122 ? -2.158 -4.242 14.961 1 48.34 122 THR B N 1
ATOM 1839 C CA . THR B 1 122 ? -2.537 -4.117 16.359 1 48.34 122 THR B CA 1
ATOM 1840 C C . THR B 1 122 ? -1.304 -3.924 17.234 1 48.34 122 THR B C 1
ATOM 1842 O O . THR B 1 122 ? -0.427 -4.789 17.281 1 48.34 122 THR B O 1
ATOM 1845 N N . GLU B 1 123 ? -0.554 -2.979 17.219 1 33.47 123 GLU B N 1
ATOM 1846 C CA . GLU B 1 123 ? 0.425 -2.807 18.297 1 33.47 123 GLU B CA 1
ATOM 1847 C C . GLU B 1 123 ? -0.215 -3 19.672 1 33.47 123 GLU B C 1
ATOM 1849 O O . GLU B 1 123 ? -1.288 -2.459 19.938 1 33.47 123 GLU B O 1
ATOM 1854 N N . ARG B 1 124 ? 0.016 -4.227 20.266 1 28.19 124 ARG B N 1
ATOM 1855 C CA . ARG B 1 124 ? -0.064 -4.367 21.719 1 28.19 124 ARG B CA 1
ATOM 1856 C C . ARG B 1 124 ? 0.801 -3.322 22.406 1 28.19 124 ARG B C 1
ATOM 1858 O O . ARG B 1 124 ? 1.896 -3.002 21.953 1 28.19 124 ARG B O 1
#

pLDDT: mean 90.64, std 12.75, range [27.83, 98.88]